Protein AF-0000000081792757 (afdb_homodimer)

Nearest PDB structures (foldseek):
  3bj7-assembly2_C  TM=8.842E-01  e=5.069E-20  Mus musculus
  2g3t-assembly1_A  TM=8.908E-01  e=7.407E-19  Homo sapiens
  2b3u-assembly1_B  TM=9.136E-01  e=2.009E-18  Homo sapiens
  2q4v-assembly1_A  TM=9.228E-01  e=8.976E-18  Homo sapiens
  2b3v-assembly1_A  TM=8.649E-01  e=2.276E-18  Homo sapiens

InterPro domains:
  IPR000182 GNAT domain [PF00583] (35-149)
  IPR000182 GNAT domain [PS51186] (20-180)
  IPR016181 Acyl-CoA N-acyltransferase [SSF55729] (5-160)
  IPR051016 Diverse Substrate Acetyltransferase [PTHR10545] (5-174)

Sequence (378 aa):
MGFRYVVRQSKPEDCGSILRLIKELAEFEGEDPDRAVQNTEEDLQDDCFGDHAYFRCLVTEAISDADHADKAERGTVVGYAMYFCAYSAWIGKLMYLEDLFVQPAHRGQGLGKALVCKVAQIGSEKGCKGMQWVVQDSNNSARQFYNRLDAVDMTATDGWRVMGLRGENFSHVANSLTNLETNNIQWLCMGFRYVVRQSKPEDCGSILRLIKELAEFEGEDPDRAVQNTEEDLQDDCFGDHAYFRCLVTEAISDADHADKAERGTVVGYAMYFCAYSAWIGKLMYLEDLFVQPAHRGQGLGKALVCKVAQIGSEKGCKGMQWVVQDSNNSARQFYNRLDAVDMTATDGWRVMGLRGENFSHVANSLTNLETNNIQWLC

Secondary structure (DSSP, 8-state):
-PEEEEEEE--GGGHHHHHHHHHHHHHHTT--HHHH----HHHHHHHHHSSS-S-EEEEEEEEEGGGGSSS---PEEEEEEEEEEEEETTTEEEEEEEEEEE-GGGTTSSHHHHHHHHHHHHHHHTT--EEEEEEETT-HHHHHHHHHTT-EEHHHHH-EEEEEEEHHHHHHHHT-GGG---TTEEEE-/-PEEEEEEE--GGGHHHHHHHHHHHHHHTT--HHHH----HHHHHHHHHSSS-S-EEEEEEEEEGGGGSSTT--PEEEEEEEEEEEEETTTEEEEEEEEEEE-GGGTTSSHHHHHHHHHHHHHHHTT--EEEEEEETT-HHHHHHHHHTT-EEHHHHH-EEEEEEEHHHHHHHHT-GGG---TTEEEE-

Solvent-accessible surface area (backbone atoms only — not comparable to full-atom values): 20052 Å² total; per-residue (Å²): 139,61,62,40,33,41,37,29,70,60,50,76,85,42,29,60,54,51,50,52,50,52,36,51,49,33,42,74,73,73,42,57,32,84,75,62,40,65,51,47,52,66,52,49,34,41,34,44,67,40,97,57,59,53,36,49,44,38,33,29,25,44,33,53,59,84,57,61,77,66,88,84,74,75,50,48,73,47,30,38,33,35,31,34,68,36,60,38,91,32,65,33,40,22,28,30,45,68,46,75,49,62,43,78,93,62,57,92,71,53,57,68,58,50,49,54,17,48,53,38,29,54,24,46,76,72,60,26,50,27,35,38,38,67,43,47,67,82,42,54,68,60,52,52,53,42,48,76,64,59,42,43,53,38,25,78,76,64,34,42,32,42,34,31,30,46,60,68,48,27,54,50,41,28,60,40,53,83,66,57,73,54,89,48,62,41,79,47,130,137,60,63,38,32,40,37,27,70,59,52,73,86,42,28,57,54,51,50,51,50,53,35,50,49,33,42,74,73,73,43,58,31,85,75,62,39,66,51,46,51,65,52,49,35,43,35,44,66,41,97,58,60,53,35,47,43,37,32,29,24,43,34,53,60,84,56,62,76,66,88,82,72,76,50,48,74,48,29,40,34,33,32,35,68,36,61,39,92,32,64,35,42,23,28,30,45,66,43,75,48,62,43,78,92,60,57,94,71,54,56,69,59,51,48,53,17,49,53,37,29,56,26,48,75,72,59,27,50,28,35,38,37,66,46,47,65,83,42,54,68,60,52,52,54,42,48,76,64,58,40,43,55,38,26,78,77,64,34,40,33,40,34,33,29,48,60,67,47,27,52,49,42,28,58,41,54,83,66,57,76,53,90,49,60,41,80,46,129

Organism: Acanthaster planci (NCBI:txid133434)

Structure (mmCIF, N/CA/C/O backbone):
data_AF-0000000081792757-model_v1
#
loop_
_entity.id
_entity.type
_entity.pdbx_description
1 polymer 'Diamine acetyltransferase 2-like isoform X3'
#
loop_
_atom_site.group_PDB
_atom_site.id
_atom_site.type_symbol
_atom_site.label_atom_id
_atom_site.label_alt_id
_atom_site.label_comp_id
_atom_site.label_asym_id
_atom_site.label_entity_id
_atom_site.label_seq_id
_atom_site.pdbx_PDB_ins_code
_atom_site.Cartn_x
_atom_site.Cartn_y
_atom_site.Cartn_z
_atom_site.occupancy
_atom_site.B_iso_or_equiv
_atom_site.auth_seq_id
_atom_site.auth_comp_id
_atom_site.auth_asym_id
_atom_site.auth_atom_id
_atom_site.pdbx_PDB_model_num
ATOM 1 N N . MET A 1 1 ? -0.154 -34.656 -20.766 1 57.69 1 MET A N 1
ATOM 2 C CA . MET A 1 1 ? -0.23 -35.094 -19.359 1 57.69 1 MET A CA 1
ATOM 3 C C . MET A 1 1 ? -0.693 -33.938 -18.469 1 57.69 1 MET A C 1
ATOM 5 O O . MET A 1 1 ? -0.241 -32.812 -18.625 1 57.69 1 MET A O 1
ATOM 9 N N . GLY A 1 2 ? -1.872 -33.938 -17.812 1 80.25 2 GLY A N 1
ATOM 10 C CA . GLY A 1 2 ? -2.652 -32.875 -17.219 1 80.25 2 GLY A CA 1
ATOM 11 C C . GLY A 1 2 ? -2.293 -32.594 -15.773 1 80.25 2 GLY A C 1
ATOM 12 O O . GLY A 1 2 ? -1.5 -33.312 -15.18 1 80.25 2 GLY A O 1
ATOM 13 N N . PHE A 1 3 ? -2.152 -31.469 -15.336 1 85.81 3 PHE A N 1
ATOM 14 C CA . PHE A 1 3 ? -1.915 -31.109 -13.945 1 85.81 3 PHE A CA 1
ATOM 15 C C . PHE A 1 3 ? -3.232 -30.891 -13.211 1 85.81 3 PHE A C 1
ATOM 17 O O . PHE A 1 3 ? -4.211 -30.438 -13.812 1 85.81 3 PHE A O 1
ATOM 24 N N . ARG A 1 4 ? -3.232 -31.422 -12.016 1 88.81 4 ARG A N 1
ATOM 25 C CA . ARG A 1 4 ? -4.18 -30.906 -11.031 1 88.81 4 ARG A CA 1
ATOM 26 C C . ARG A 1 4 ? -3.525 -29.844 -10.148 1 88.81 4 ARG A C 1
ATOM 28 O O . ARG A 1 4 ? -2.34 -29.953 -9.82 1 88.81 4 ARG A O 1
ATOM 35 N N . TYR A 1 5 ? -4.336 -28.844 -9.758 1 92.31 5 TYR A N 1
ATOM 36 C CA . TYR A 1 5 ? -3.742 -27.75 -9 1 92.31 5 TYR A CA 1
ATOM 37 C C . TYR A 1 5 ? -4.41 -27.609 -7.637 1 92.31 5 TYR A C 1
ATOM 39 O O . TYR A 1 5 ? -5.613 -27.844 -7.5 1 92.31 5 TYR A O 1
ATOM 47 N N . VAL A 1 6 ? -3.619 -27.281 -6.672 1 92.25 6 VAL A N 1
ATOM 48 C CA . VAL A 1 6 ? -4.102 -26.969 -5.332 1 92.25 6 VAL A CA 1
ATOM 49 C C . VAL A 1 6 ? -3.721 -25.531 -4.965 1 92.25 6 VAL A C 1
ATOM 51 O O . VAL A 1 6 ? -2.561 -25.141 -5.105 1 92.25 6 VAL A O 1
ATOM 54 N N . VAL A 1 7 ? -4.68 -24.734 -4.578 1 94.38 7 VAL A N 1
ATOM 55 C CA . VAL A 1 7 ? -4.445 -23.375 -4.074 1 94.38 7 VAL A CA 1
ATOM 56 C C . VAL A 1 7 ? -4.598 -23.359 -2.555 1 94.38 7 VAL A C 1
ATOM 58 O O . VAL A 1 7 ? -5.605 -23.828 -2.02 1 94.38 7 VAL A O 1
ATOM 61 N N . ARG A 1 8 ? -3.607 -22.828 -1.885 1 95.69 8 ARG A N 1
ATOM 62 C CA . ARG A 1 8 ? -3.623 -22.844 -0.425 1 95.69 8 ARG A CA 1
ATOM 63 C C . ARG A 1 8 ? -2.805 -21.688 0.144 1 95.69 8 ARG A C 1
ATOM 65 O O . ARG A 1 8 ? -2.014 -21.078 -0.571 1 95.69 8 ARG A O 1
ATOM 72 N N . GLN A 1 9 ? -3.061 -21.453 1.481 1 97.69 9 GLN A N 1
ATOM 73 C CA . GLN A 1 9 ? -2.154 -20.562 2.182 1 97.69 9 GLN A CA 1
ATOM 74 C C . GLN A 1 9 ? -0.736 -21.109 2.215 1 97.69 9 GLN A C 1
ATOM 76 O O . GLN A 1 9 ? -0.544 -22.328 2.32 1 97.69 9 GLN A O 1
ATOM 81 N N . SER A 1 10 ? 0.195 -20.25 2.125 1 98 10 SER A N 1
ATOM 82 C CA . SER A 1 10 ? 1.59 -20.672 2.18 1 98 10 SER A CA 1
ATOM 83 C C . SER A 1 10 ? 1.972 -21.141 3.582 1 98 10 SER A C 1
ATOM 85 O O . SER A 1 10 ? 1.286 -20.812 4.555 1 98 10 SER A O 1
ATOM 87 N N . LYS A 1 11 ? 3.002 -21.922 3.635 1 97.25 11 LYS A N 1
ATOM 88 C CA . LYS A 1 11 ? 3.668 -22.359 4.855 1 97.25 11 LYS A CA 1
ATOM 89 C C . LYS A 1 11 ? 5.145 -21.969 4.848 1 97.25 11 LYS A C 1
ATOM 91 O O . LYS A 1 11 ? 5.699 -21.641 3.799 1 97.25 11 LYS A O 1
ATOM 96 N N . PRO A 1 12 ? 5.738 -21.984 6.059 1 98 12 PRO A N 1
ATOM 97 C CA . PRO A 1 12 ? 7.145 -21.578 6.109 1 98 12 PRO A CA 1
ATOM 98 C C . PRO A 1 12 ? 8.016 -22.344 5.109 1 98 12 PRO A C 1
ATOM 100 O O . PRO A 1 12 ? 8.93 -21.766 4.52 1 98 12 PRO A O 1
ATOM 103 N N . GLU A 1 13 ? 7.699 -23.547 4.844 1 97.31 13 GLU A N 1
ATOM 104 C CA . GLU A 1 13 ? 8.508 -24.391 3.965 1 97.31 13 GLU A CA 1
ATOM 105 C C . GLU A 1 13 ? 8.367 -23.969 2.508 1 97.31 13 GLU A C 1
ATOM 107 O O . GLU A 1 13 ? 9.164 -24.375 1.656 1 97.31 13 GLU A O 1
ATOM 112 N N . ASP A 1 14 ? 7.391 -23.141 2.229 1 97.94 14 ASP A N 1
ATOM 113 C CA . ASP A 1 14 ? 7.156 -22.688 0.859 1 97.94 14 ASP A CA 1
ATOM 114 C C . ASP A 1 14 ? 8.039 -21.484 0.518 1 97.94 14 ASP A C 1
ATOM 116 O O . ASP A 1 14 ? 8.133 -21.094 -0.645 1 97.94 14 ASP A O 1
ATOM 120 N N . CYS A 1 15 ? 8.711 -20.922 1.513 1 98.62 15 CYS A N 1
ATOM 121 C CA . CYS A 1 15 ? 9.367 -19.625 1.324 1 98.62 15 CYS A CA 1
ATOM 122 C C . CYS A 1 15 ? 10.484 -19.734 0.292 1 98.62 15 CYS A C 1
ATOM 124 O O . CYS A 1 15 ? 10.742 -18.781 -0.452 1 98.62 15 CYS A O 1
ATOM 126 N N . GLY A 1 16 ? 11.18 -20.844 0.253 1 98.62 16 GLY A N 1
ATOM 127 C CA . GLY A 1 16 ? 12.156 -21.031 -0.801 1 98.62 16 GLY A CA 1
ATOM 128 C C . GLY A 1 16 ? 11.555 -21 -2.193 1 98.62 16 GLY A C 1
ATOM 129 O O . GLY A 1 16 ? 12.102 -20.359 -3.096 1 98.62 16 GLY A O 1
ATOM 130 N N . SER A 1 17 ? 10.461 -21.688 -2.393 1 98.5 17 SER A N 1
ATOM 131 C CA . SER A 1 17 ? 9.758 -21.719 -3.674 1 98.5 17 SER A CA 1
ATOM 132 C C . SER A 1 17 ? 9.203 -20.328 -4.023 1 98.5 17 SER A C 1
ATOM 134 O O . SER A 1 17 ? 9.242 -19.922 -5.184 1 98.5 17 SER A O 1
ATOM 136 N N . ILE A 1 18 ? 8.703 -19.641 -3.045 1 98.75 18 ILE A N 1
ATOM 137 C CA . ILE A 1 18 ? 8.164 -18.297 -3.264 1 98.75 18 ILE A CA 1
ATOM 138 C C . ILE A 1 18 ? 9.273 -17.359 -3.734 1 98.75 18 ILE A C 1
ATOM 140 O O . ILE A 1 18 ? 9.094 -16.609 -4.695 1 98.75 18 ILE A O 1
ATOM 144 N N . LEU A 1 19 ? 10.438 -17.453 -3.059 1 98.81 19 LEU A N 1
ATOM 145 C CA . LEU A 1 19 ? 11.57 -16.625 -3.467 1 98.81 19 LEU A CA 1
ATOM 146 C C . LEU A 1 19 ? 11.977 -16.938 -4.902 1 98.81 19 LEU A C 1
ATOM 148 O O . LEU A 1 19 ? 12.266 -16.031 -5.68 1 98.81 19 LEU A O 1
ATOM 152 N N . ARG A 1 20 ? 12.016 -18.219 -5.215 1 98.56 20 ARG A N 1
ATOM 153 C CA . ARG A 1 20 ? 12.328 -18.609 -6.582 1 98.56 20 ARG A CA 1
ATOM 154 C C . ARG A 1 20 ? 11.352 -17.984 -7.574 1 98.56 20 ARG A C 1
ATOM 156 O O . ARG A 1 20 ? 11.758 -17.469 -8.617 1 98.56 20 ARG A O 1
ATOM 163 N N . LEU A 1 21 ? 10.094 -18 -7.305 1 98.75 21 LEU A N 1
ATOM 164 C CA . LEU A 1 21 ? 9.07 -17.453 -8.188 1 98.75 21 LEU A CA 1
ATOM 165 C C . LEU A 1 21 ? 9.18 -15.93 -8.266 1 98.75 21 LEU A C 1
ATOM 167 O O . LEU A 1 21 ? 8.93 -15.336 -9.32 1 98.75 21 LEU A O 1
ATOM 171 N N . ILE A 1 22 ? 9.516 -15.281 -7.109 1 98.69 22 ILE A N 1
ATOM 172 C CA . ILE A 1 22 ? 9.75 -13.836 -7.113 1 98.69 22 ILE A CA 1
ATOM 173 C C . ILE A 1 22 ? 10.867 -13.5 -8.102 1 98.69 22 ILE A C 1
ATOM 175 O O . ILE A 1 22 ? 10.742 -12.555 -8.883 1 98.69 22 ILE A O 1
ATOM 179 N N . LYS A 1 23 ? 11.898 -14.281 -8.094 1 98.62 23 LYS A N 1
ATOM 180 C CA . LYS A 1 23 ? 13.031 -14.062 -8.992 1 98.62 23 LYS A CA 1
ATOM 181 C C . LYS A 1 23 ? 12.641 -14.336 -10.445 1 98.62 23 LYS A C 1
ATOM 183 O O . LYS A 1 23 ? 13.07 -13.625 -11.352 1 98.62 23 LYS A O 1
ATOM 188 N N . GLU A 1 24 ? 11.828 -15.352 -10.68 1 98 24 GLU A N 1
ATOM 189 C CA . GLU A 1 24 ? 11.336 -15.625 -12.023 1 98 24 GLU A CA 1
ATOM 190 C C . GLU A 1 24 ? 10.492 -14.469 -12.547 1 98 24 GLU A C 1
ATOM 192 O O . GLU A 1 24 ? 10.57 -14.117 -13.727 1 98 24 GLU A O 1
ATOM 197 N N . LEU A 1 25 ? 9.68 -13.914 -11.68 1 97 25 LEU A N 1
ATOM 198 C CA . LEU A 1 25 ? 8.883 -12.758 -12.062 1 97 25 LEU A CA 1
ATOM 199 C C . LEU A 1 25 ? 9.773 -11.578 -12.438 1 97 25 LEU A C 1
AT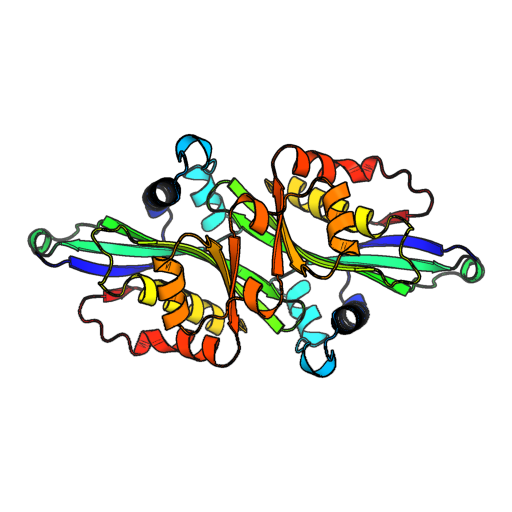OM 201 O O . LEU A 1 25 ? 9.523 -10.898 -13.43 1 97 25 LEU A O 1
ATOM 205 N N . ALA A 1 26 ? 10.773 -11.305 -11.602 1 96.38 26 ALA A N 1
ATOM 206 C CA . ALA A 1 26 ? 11.727 -10.234 -11.906 1 96.38 26 ALA A CA 1
ATOM 207 C C . ALA A 1 26 ? 12.336 -10.43 -13.297 1 96.38 26 ALA A C 1
ATOM 209 O O . ALA A 1 26 ? 12.438 -9.477 -14.07 1 96.38 26 ALA A O 1
ATOM 210 N N . GLU A 1 27 ? 12.703 -11.656 -13.617 1 95.75 27 GLU A N 1
ATOM 211 C CA . GLU A 1 27 ? 13.266 -11.969 -14.93 1 95.75 27 GLU A CA 1
ATOM 212 C C . GLU A 1 27 ? 12.25 -11.711 -16.031 1 95.75 27 GLU A C 1
ATOM 214 O O . GLU A 1 27 ? 12.586 -11.148 -17.078 1 95.75 27 GLU A O 1
ATOM 219 N N . PHE A 1 28 ? 11.086 -12.148 -15.773 1 92.12 28 PHE A N 1
ATOM 220 C CA . PHE A 1 28 ? 10.008 -11.93 -16.734 1 92.12 28 PHE A CA 1
ATOM 221 C C . PHE A 1 28 ? 9.828 -10.445 -17.016 1 92.12 28 PHE A C 1
ATOM 223 O O . PHE A 1 28 ? 9.516 -10.07 -18.156 1 92.12 28 PHE A O 1
ATOM 230 N N . GLU A 1 29 ? 10.047 -9.609 -16.016 1 90.5 29 GLU A N 1
ATOM 231 C CA . GLU A 1 29 ? 9.867 -8.164 -16.141 1 90.5 29 GLU A CA 1
ATOM 232 C C . GLU A 1 29 ? 11.125 -7.504 -16.703 1 90.5 29 GLU A C 1
ATOM 234 O O . GLU A 1 29 ? 11.219 -6.277 -16.75 1 90.5 29 GLU A O 1
ATOM 239 N N . GLY A 1 30 ? 12.117 -8.25 -17.016 1 91 30 GLY A N 1
ATOM 240 C CA . GLY A 1 30 ? 13.305 -7.738 -17.688 1 91 30 GLY A CA 1
ATOM 241 C C . GLY A 1 30 ? 14.383 -7.273 -16.719 1 91 30 GLY A C 1
ATOM 242 O O . GLY A 1 30 ? 15.266 -6.504 -17.109 1 91 30 GLY A O 1
ATOM 243 N N . GLU A 1 31 ? 14.258 -7.711 -15.461 1 94 31 GLU A N 1
ATOM 244 C CA . GLU A 1 31 ? 15.234 -7.324 -14.461 1 94 31 GLU A CA 1
ATOM 245 C C . GLU A 1 31 ? 16.219 -8.453 -14.18 1 94 31 GLU A C 1
ATOM 247 O O . GLU A 1 31 ? 15.945 -9.617 -14.492 1 94 31 GLU A O 1
ATOM 252 N N . ASP A 1 32 ? 17.359 -8.055 -13.688 1 96.81 32 ASP A N 1
ATOM 253 C CA . ASP A 1 32 ? 18.297 -9.031 -13.117 1 96.81 32 ASP A CA 1
ATOM 254 C C . ASP A 1 32 ? 17.875 -9.438 -11.711 1 96.81 32 ASP A C 1
ATOM 256 O O . ASP A 1 32 ? 18.016 -8.656 -10.766 1 96.81 32 ASP A O 1
ATOM 260 N N . PRO A 1 33 ? 17.391 -10.633 -11.555 1 97.25 33 PRO A N 1
ATOM 261 C CA . PRO A 1 33 ? 16.828 -11.016 -10.258 1 97.25 33 PRO A CA 1
ATOM 262 C C . PRO A 1 33 ? 17.844 -10.945 -9.125 1 97.25 33 PRO A C 1
ATOM 264 O O . PRO A 1 33 ? 17.484 -10.617 -7.988 1 97.25 33 PRO A O 1
ATOM 267 N N . ASP A 1 34 ? 19.094 -11.234 -9.359 1 96 34 ASP A N 1
ATOM 268 C CA . ASP A 1 34 ? 20.109 -11.242 -8.312 1 96 34 ASP A CA 1
ATOM 269 C C . ASP A 1 34 ? 20.422 -9.828 -7.84 1 96 34 ASP A C 1
ATOM 271 O O . ASP A 1 34 ? 20.875 -9.625 -6.707 1 96 34 ASP A O 1
ATOM 275 N N . ARG A 1 35 ? 20.203 -8.883 -8.648 1 95.44 35 ARG A N 1
ATOM 276 C CA . ARG A 1 35 ? 20.422 -7.488 -8.297 1 95.44 35 ARG A CA 1
ATOM 277 C C . ARG A 1 35 ? 19.156 -6.852 -7.738 1 95.44 35 ARG A C 1
ATOM 279 O O . ARG A 1 35 ? 19.203 -6.125 -6.742 1 95.44 35 ARG A O 1
ATOM 286 N N . ALA A 1 36 ? 18.062 -7.18 -8.336 1 95.62 36 ALA A N 1
ATOM 287 C CA . ALA A 1 36 ? 16.797 -6.504 -8.031 1 95.62 36 ALA A CA 1
ATOM 288 C C . ALA A 1 36 ? 16.188 -7.047 -6.738 1 95.62 36 ALA A C 1
ATOM 290 O O . ALA A 1 36 ? 15.641 -6.285 -5.938 1 95.62 36 ALA A O 1
ATOM 291 N N . VAL A 1 37 ? 16.281 -8.359 -6.559 1 98.31 37 VAL A N 1
ATOM 292 C CA . VAL A 1 37 ? 15.656 -9 -5.41 1 98.31 37 VAL A CA 1
ATOM 293 C C . VAL A 1 37 ? 16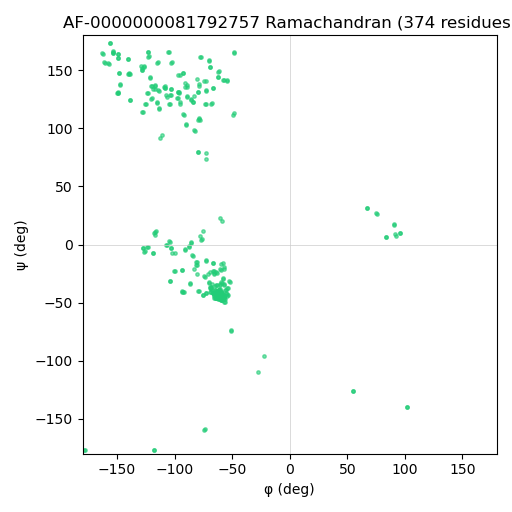.641 -9.094 -4.254 1 98.31 37 VAL A C 1
ATOM 295 O O . VAL A 1 37 ? 17.594 -9.875 -4.301 1 98.31 37 VAL A O 1
ATOM 298 N N . GLN A 1 38 ? 16.375 -8.352 -3.244 1 97.81 38 GLN A N 1
ATOM 299 C CA . GLN A 1 38 ? 17.25 -8.281 -2.086 1 97.81 38 GLN A CA 1
ATOM 300 C C . GLN A 1 38 ? 16.734 -9.156 -0.948 1 97.81 38 GLN A C 1
ATOM 302 O O . GLN A 1 38 ? 17.516 -9.586 -0.087 1 97.81 38 GLN A O 1
ATOM 307 N N . ASN A 1 39 ? 15.469 -9.445 -0.944 1 98.12 39 ASN A N 1
ATOM 308 C CA . ASN A 1 39 ? 14.891 -10.328 0.061 1 98.12 39 ASN A CA 1
ATOM 309 C C . ASN A 1 39 ? 15.555 -11.703 0.053 1 98.12 39 ASN A C 1
ATOM 311 O O . ASN A 1 39 ? 15.859 -12.242 -1.012 1 98.12 39 ASN A O 1
ATOM 315 N N . THR A 1 40 ? 15.742 -12.242 1.243 1 98.25 40 THR A N 1
ATOM 316 C CA . THR A 1 40 ? 16.203 -13.625 1.402 1 98.25 40 THR A CA 1
ATOM 317 C C . THR A 1 40 ? 15.047 -14.531 1.833 1 98.25 40 THR A C 1
ATOM 319 O O . THR A 1 40 ? 13.969 -14.047 2.176 1 98.25 40 THR A O 1
ATOM 322 N N . GLU A 1 41 ? 15.312 -15.82 1.707 1 98.5 41 GLU A N 1
ATOM 323 C CA . GLU A 1 41 ? 14.336 -16.781 2.211 1 98.5 41 GLU A CA 1
ATOM 324 C C . GLU A 1 41 ? 14.023 -16.531 3.686 1 98.5 41 GLU A C 1
ATOM 326 O O . GLU A 1 41 ? 12.867 -16.625 4.109 1 98.5 41 GLU A O 1
ATOM 331 N N . GLU A 1 42 ? 15.047 -16.188 4.461 1 98.31 42 GLU A N 1
ATOM 332 C CA . GLU A 1 42 ? 14.883 -15.898 5.883 1 98.31 42 GLU A CA 1
ATOM 333 C C . GLU A 1 42 ? 14.008 -14.664 6.098 1 98.31 42 GLU A C 1
ATOM 335 O O . GLU A 1 42 ? 13.172 -14.641 7.004 1 98.31 42 GLU A O 1
ATOM 340 N N . ASP A 1 43 ? 14.219 -13.641 5.305 1 98.19 43 ASP A N 1
ATOM 341 C CA . ASP A 1 43 ? 13.375 -12.453 5.383 1 98.19 43 ASP A CA 1
ATOM 342 C C . ASP A 1 43 ? 11.906 -12.812 5.176 1 98.19 43 ASP A C 1
ATOM 344 O O . ASP A 1 43 ? 11.039 -12.367 5.93 1 98.19 43 ASP A O 1
ATOM 348 N N . LEU A 1 44 ? 11.656 -13.625 4.129 1 98.69 44 LEU A N 1
ATOM 349 C CA . LEU A 1 44 ? 10.281 -14.023 3.826 1 98.69 44 LEU A CA 1
ATOM 350 C C . LEU A 1 44 ? 9.68 -14.812 4.98 1 98.69 44 LEU A C 1
ATOM 352 O O . LEU A 1 44 ? 8.516 -14.602 5.34 1 98.69 44 LEU A O 1
ATOM 356 N N . GLN A 1 45 ? 10.43 -15.703 5.523 1 98.56 45 GLN A N 1
ATOM 357 C CA . GLN A 1 45 ? 9.945 -16.5 6.652 1 98.56 45 GLN A CA 1
ATOM 358 C C . GLN A 1 45 ? 9.578 -15.609 7.836 1 98.56 45 GLN A C 1
ATOM 360 O O . GLN A 1 45 ? 8.508 -15.758 8.43 1 98.56 45 GLN A O 1
ATOM 365 N N . ASP A 1 46 ? 10.469 -14.703 8.164 1 98.12 46 ASP A N 1
ATOM 366 C CA . ASP A 1 46 ? 10.242 -13.828 9.312 1 98.12 46 ASP A CA 1
ATOM 367 C C . ASP A 1 46 ? 9.062 -12.891 9.062 1 98.12 46 ASP A C 1
ATOM 369 O O . ASP A 1 46 ? 8.227 -12.695 9.945 1 98.12 46 ASP A O 1
ATOM 373 N N . ASP A 1 47 ? 8.977 -12.352 7.875 1 98.38 47 ASP A N 1
ATOM 374 C CA . ASP A 1 47 ? 8.023 -11.289 7.574 1 98.38 47 ASP A CA 1
ATOM 375 C C . ASP A 1 47 ? 6.633 -11.859 7.305 1 98.38 47 ASP A C 1
ATOM 377 O O . ASP A 1 47 ? 5.641 -11.133 7.332 1 98.38 47 ASP A O 1
ATOM 381 N N . CYS A 1 48 ? 6.57 -13.117 7.027 1 98.38 48 CYS A N 1
ATOM 382 C CA . CYS A 1 48 ? 5.273 -13.727 6.77 1 98.38 48 CYS A CA 1
ATOM 383 C C . CYS A 1 48 ? 4.809 -14.555 7.965 1 98.38 48 CYS A C 1
ATOM 385 O O . CYS A 1 48 ? 3.611 -14.633 8.242 1 98.38 48 CYS A O 1
ATOM 387 N N . PHE A 1 49 ? 5.758 -15.141 8.711 1 97.94 49 PHE A N 1
ATOM 388 C CA . PHE A 1 49 ? 5.359 -16.156 9.672 1 97.94 49 PHE A CA 1
ATOM 389 C C . PHE A 1 49 ? 5.918 -15.836 11.055 1 97.94 49 PHE A C 1
ATOM 391 O O . PHE A 1 49 ? 5.656 -16.562 12.023 1 97.94 49 PHE A O 1
ATOM 398 N N . GLY A 1 50 ? 6.684 -14.82 11.219 1 95.75 50 GLY A N 1
ATOM 399 C CA . GLY A 1 50 ? 7.227 -14.422 12.508 1 95.75 50 GLY A CA 1
ATOM 400 C C . GLY A 1 50 ? 6.195 -13.789 13.414 1 95.75 50 GLY A C 1
ATOM 401 O O . GLY A 1 50 ? 4.992 -14.016 13.258 1 95.75 50 GLY A O 1
ATOM 402 N N . ASP A 1 51 ? 6.59 -13.016 14.406 1 92.75 51 ASP A N 1
ATOM 403 C CA . ASP A 1 51 ? 5.734 -12.422 15.43 1 92.75 51 ASP A CA 1
ATOM 404 C C . ASP A 1 51 ? 4.715 -11.477 14.812 1 92.75 51 ASP A C 1
ATOM 406 O O . ASP A 1 51 ? 3.578 -11.383 15.289 1 92.75 51 ASP A O 1
ATOM 410 N N . HIS A 1 52 ? 5.172 -10.797 13.859 1 92.56 52 HIS A N 1
ATOM 411 C CA . HIS A 1 52 ? 4.312 -9.891 13.117 1 92.56 52 HIS A CA 1
ATOM 412 C C . HIS A 1 52 ? 4.363 -10.188 11.617 1 92.56 52 HIS A C 1
ATOM 414 O O . HIS A 1 52 ? 5.441 -10.172 11.016 1 92.56 52 HIS A O 1
ATOM 420 N N . ALA A 1 53 ? 3.246 -10.484 11.094 1 95.81 53 ALA A N 1
ATOM 421 C CA . ALA A 1 53 ? 3.191 -10.727 9.656 1 95.81 53 ALA A CA 1
ATOM 422 C C . ALA A 1 53 ? 3.057 -9.422 8.875 1 95.81 53 ALA A C 1
ATOM 424 O O . ALA A 1 53 ? 2.084 -8.688 9.047 1 95.81 53 ALA A O 1
ATOM 425 N N . TYR A 1 54 ? 3.975 -9.203 8.016 1 97.88 54 TYR A N 1
ATOM 426 C CA . TYR A 1 54 ? 3.941 -8 7.184 1 97.88 54 TYR A CA 1
ATOM 427 C C . TYR A 1 54 ? 3.25 -8.281 5.855 1 97.88 54 TYR A C 1
ATOM 429 O O . TYR A 1 54 ? 2.834 -7.348 5.16 1 97.88 54 TYR A O 1
ATOM 437 N N . PHE A 1 55 ? 3.225 -9.508 5.52 1 98.56 55 PHE A N 1
ATOM 438 C CA . PHE A 1 55 ? 2.473 -9.969 4.359 1 98.56 55 PHE A CA 1
ATOM 439 C C . PHE A 1 55 ? 1.973 -11.398 4.57 1 98.56 55 PHE A C 1
ATOM 441 O O . PHE A 1 55 ? 2.369 -12.062 5.527 1 98.56 55 PHE A O 1
ATOM 448 N N . ARG A 1 56 ? 1.021 -11.758 3.732 1 98.5 56 ARG A N 1
ATOM 449 C CA . ARG A 1 56 ? 0.586 -13.141 3.566 1 98.5 56 ARG A CA 1
ATOM 450 C C . ARG A 1 56 ? 0.713 -13.586 2.113 1 98.5 56 ARG A C 1
ATOM 452 O O . ARG A 1 56 ? 0.955 -12.766 1.228 1 98.5 56 ARG A O 1
ATOM 459 N N . CYS A 1 57 ? 0.624 -14.891 1.947 1 98.69 57 CYS A N 1
ATOM 460 C CA . CYS A 1 57 ? 0.854 -15.398 0.599 1 98.69 57 CYS A CA 1
ATOM 461 C C . CYS A 1 57 ? 0.035 -16.656 0.344 1 98.69 57 CYS A C 1
ATOM 463 O O . CYS A 1 57 ? -0.046 -17.531 1.205 1 98.69 57 CYS A O 1
ATOM 465 N N . LEU A 1 58 ? -0.651 -16.672 -0.757 1 98.31 58 LEU A N 1
ATOM 466 C CA . LEU A 1 58 ? -1.218 -17.906 -1.304 1 98.31 58 LEU A CA 1
ATOM 467 C C . LEU A 1 58 ? -0.26 -18.547 -2.299 1 98.31 58 LEU A C 1
ATOM 469 O O . LEU A 1 58 ? 0.447 -17.844 -3.029 1 98.31 58 LEU A O 1
ATOM 473 N N . VAL A 1 59 ? -0.284 -19.859 -2.35 1 98.06 59 VAL A N 1
ATOM 474 C CA . VAL A 1 59 ? 0.492 -20.562 -3.359 1 98.06 59 VAL A CA 1
ATOM 475 C C . VAL A 1 59 ? -0.406 -21.562 -4.098 1 98.06 59 VAL A C 1
ATOM 477 O O . VAL A 1 59 ? -1.451 -21.953 -3.584 1 98.06 59 VAL A O 1
ATOM 480 N N . THR A 1 60 ? -0.02 -21.828 -5.309 1 96.5 60 THR A N 1
ATOM 481 C CA . THR A 1 60 ? -0.64 -22.906 -6.074 1 96.5 60 THR A CA 1
ATOM 482 C C . THR A 1 60 ? 0.386 -23.969 -6.43 1 96.5 60 THR A C 1
ATOM 484 O O . THR A 1 60 ? 1.471 -23.656 -6.926 1 96.5 60 THR A O 1
ATOM 487 N N . GLU A 1 61 ? -0.01 -25.172 -6.215 1 95.31 61 GLU A N 1
ATOM 488 C CA . GLU A 1 61 ? 0.82 -26.344 -6.492 1 95.31 61 GLU A CA 1
ATOM 489 C C . GLU A 1 61 ? 0.295 -27.125 -7.695 1 95.31 61 GLU A C 1
ATOM 491 O O . GLU A 1 61 ? -0.916 -27.297 -7.855 1 95.31 61 GLU A O 1
ATOM 496 N N . ALA A 1 62 ? 1.211 -27.5 -8.523 1 94.38 62 ALA A N 1
ATOM 497 C CA . ALA A 1 62 ? 0.881 -28.391 -9.625 1 94.38 62 ALA A CA 1
ATOM 498 C C . ALA A 1 62 ? 1.208 -29.844 -9.273 1 94.38 62 ALA A C 1
ATOM 500 O O . ALA A 1 62 ? 2.326 -30.141 -8.852 1 94.38 62 ALA A O 1
ATOM 501 N N . ILE A 1 63 ? 0.242 -30.672 -9.406 1 90 63 ILE A N 1
ATOM 502 C CA . ILE A 1 63 ? 0.399 -32.094 -9.18 1 90 63 ILE A CA 1
ATOM 503 C C . ILE A 1 63 ? 0.218 -32.844 -10.5 1 90 63 ILE A C 1
ATOM 505 O O . ILE A 1 63 ? -0.855 -32.812 -11.109 1 90 63 ILE A O 1
ATOM 509 N N . SER A 1 64 ? 1.281 -33.5 -10.922 1 85.06 64 SER A N 1
ATOM 510 C CA . SER A 1 64 ? 1.216 -34.25 -12.18 1 85.06 64 SER A CA 1
ATOM 511 C C . SER A 1 64 ? 0.381 -35.5 -12.039 1 85.06 64 SER A C 1
ATOM 513 O O . SER A 1 64 ? 0.432 -36.188 -11.008 1 85.06 64 SER A O 1
ATOM 515 N N . ASP A 1 65 ? -0.439 -35.844 -13.07 1 74.5 65 ASP A N 1
ATOM 516 C CA . ASP A 1 65 ? -1.207 -37.062 -13.094 1 74.5 65 ASP A CA 1
ATOM 517 C C . ASP A 1 65 ? -0.287 -38.281 -13.016 1 74.5 65 ASP A C 1
ATOM 519 O O . ASP A 1 65 ? -0.69 -39.344 -12.531 1 74.5 65 ASP A O 1
ATOM 523 N N . ALA A 1 66 ? 0.825 -38.25 -13.727 1 68.31 66 ALA A N 1
ATOM 524 C CA . ALA A 1 66 ? 1.771 -39.375 -13.711 1 68.31 66 ALA A CA 1
ATOM 525 C C . ALA A 1 66 ? 2.246 -39.656 -12.289 1 68.31 66 ALA A C 1
ATOM 527 O O . ALA A 1 66 ? 2.635 -40.812 -11.977 1 68.31 66 ALA A O 1
ATOM 528 N N . ASP A 1 67 ? 2.26 -38.688 -11.531 1 57.91 67 ASP A N 1
ATOM 529 C CA . ASP A 1 67 ? 2.742 -38.812 -10.164 1 57.91 67 ASP A CA 1
ATOM 530 C C . ASP A 1 67 ? 1.704 -39.5 -9.273 1 57.91 67 ASP A C 1
ATOM 532 O O . ASP A 1 67 ? 1.924 -39.688 -8.078 1 57.91 67 ASP A O 1
ATOM 536 N N . HIS A 1 68 ? 0.564 -39.969 -9.883 1 53.09 68 HIS A N 1
ATOM 537 C CA . HIS A 1 68 ? -0.45 -40.562 -9.039 1 53.09 68 HIS A CA 1
ATOM 538 C C . HIS A 1 68 ? 0.056 -41.875 -8.43 1 53.09 68 HIS A C 1
ATOM 540 O O . HIS A 1 68 ? -0.653 -42.531 -7.652 1 53.09 68 HIS A O 1
ATOM 546 N N . ALA A 1 69 ? 0.867 -42.625 -9.141 1 46.12 69 ALA A N 1
ATOM 547 C CA . ALA A 1 69 ? 1.055 -43.938 -8.531 1 46.12 69 ALA A CA 1
ATOM 548 C C . ALA A 1 69 ? 1.443 -43.812 -7.062 1 46.12 69 ALA A C 1
ATOM 550 O O . ALA A 1 69 ? 1.004 -44.594 -6.227 1 46.12 69 ALA A O 1
ATOM 551 N N . ASP A 1 70 ? 2.727 -43.406 -6.648 1 47.72 70 ASP A N 1
ATOM 552 C CA . ASP A 1 70 ? 3.17 -43.5 -5.262 1 47.72 70 ASP A CA 1
ATOM 553 C C . ASP A 1 70 ? 2.639 -42.312 -4.445 1 47.72 70 ASP A C 1
ATOM 555 O O . ASP A 1 70 ? 2.525 -4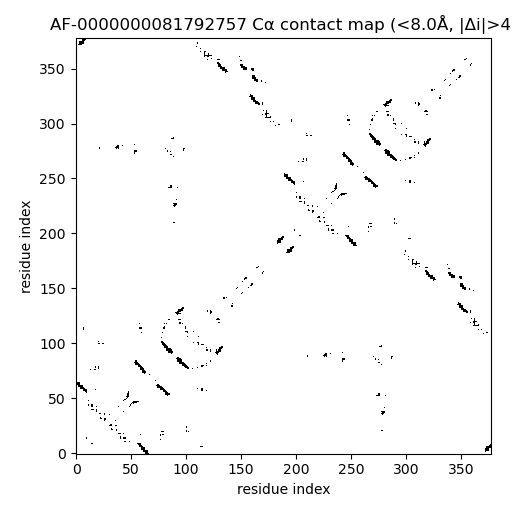1.188 -4.957 1 47.72 70 ASP A O 1
ATOM 559 N N . LYS A 1 71 ? 2.217 -42.5 -3.115 1 48.19 71 LYS A N 1
ATOM 560 C CA . LYS A 1 71 ? 1.536 -41.781 -2.031 1 48.19 71 LYS A CA 1
ATOM 561 C C . LYS A 1 71 ? 1.74 -40.281 -2.135 1 48.19 71 LYS A C 1
ATOM 563 O O . LYS A 1 71 ? 0.777 -39.531 -2.291 1 48.19 71 LYS A O 1
ATOM 568 N N . ALA A 1 72 ? 2.543 -39.656 -1.185 1 48.19 72 ALA A N 1
ATOM 569 C CA . ALA A 1 72 ? 2.742 -38.438 -0.374 1 48.19 72 ALA A CA 1
ATOM 570 C C . ALA A 1 72 ? 3.285 -37.312 -1.218 1 48.19 72 ALA A C 1
ATOM 572 O O . ALA A 1 72 ? 3.955 -36.406 -0.7 1 48.19 72 ALA A O 1
ATOM 573 N N . GLU A 1 73 ? 3.352 -37.312 -2.564 1 54.03 73 GLU A N 1
ATOM 574 C CA . GLU A 1 73 ? 4.289 -36.406 -3.232 1 54.03 73 GLU A CA 1
ATOM 575 C C . GLU A 1 73 ? 3.75 -34.969 -3.275 1 54.03 73 GLU A C 1
ATOM 577 O O . GLU A 1 73 ? 2.592 -34.75 -3.631 1 54.03 73 GLU A O 1
ATOM 582 N N . ARG A 1 74 ? 4.289 -34.062 -2.484 1 65.88 74 ARG A N 1
ATOM 583 C CA . ARG A 1 74 ? 4.078 -32.625 -2.465 1 65.88 74 ARG A CA 1
ATOM 584 C C . ARG A 1 74 ? 4.211 -32.031 -3.865 1 65.88 74 ARG A C 1
ATOM 586 O O . ARG A 1 74 ? 5.137 -32.375 -4.605 1 65.88 74 ARG A O 1
ATOM 593 N N . GLY A 1 75 ? 3.131 -31.547 -4.453 1 86.56 75 GLY A N 1
ATOM 594 C CA . GLY A 1 75 ? 3.191 -30.844 -5.719 1 86.56 75 GLY A CA 1
ATOM 595 C C . GLY A 1 75 ? 4.254 -29.766 -5.746 1 86.56 75 GLY A C 1
ATOM 596 O O . GLY A 1 75 ? 5.016 -29.609 -4.789 1 86.56 75 GLY A O 1
ATOM 597 N N . THR A 1 76 ? 4.57 -29.297 -6.922 1 93.56 76 THR A N 1
ATOM 598 C CA . THR A 1 76 ? 5.512 -28.203 -7.129 1 93.56 76 THR A CA 1
ATOM 599 C C . THR A 1 76 ? 4.789 -26.859 -7.105 1 93.56 76 THR A C 1
ATOM 601 O O . THR A 1 76 ? 3.768 -26.688 -7.773 1 93.56 76 THR A O 1
ATOM 604 N N . VAL A 1 77 ? 5.285 -25.953 -6.262 1 97.56 77 VAL A N 1
ATOM 605 C CA . VAL A 1 77 ? 4.707 -24.609 -6.23 1 97.56 77 VAL A CA 1
ATOM 606 C C . VAL A 1 77 ? 5.016 -23.891 -7.539 1 97.56 77 VAL A C 1
ATOM 608 O O . VAL A 1 77 ? 6.184 -23.703 -7.895 1 97.56 77 VAL A O 1
ATOM 611 N N . VAL A 1 78 ? 3.955 -23.453 -8.258 1 98 78 VAL A N 1
ATOM 612 C CA . VAL A 1 78 ? 4.156 -22.938 -9.609 1 98 78 VAL A CA 1
ATOM 613 C C . VAL A 1 78 ? 3.588 -21.516 -9.703 1 98 78 VAL A C 1
ATOM 615 O O . VAL A 1 78 ? 3.67 -20.875 -10.75 1 98 78 VAL A O 1
ATOM 618 N N . GLY A 1 79 ? 2.996 -20.984 -8.641 1 98.5 79 GLY A N 1
ATOM 619 C CA . GLY A 1 79 ? 2.443 -19.641 -8.602 1 98.5 79 GLY A CA 1
ATOM 620 C C . GLY A 1 79 ? 2.203 -19.141 -7.191 1 98.5 79 GLY A C 1
ATOM 621 O O . GLY A 1 79 ? 2.234 -19.922 -6.234 1 98.5 79 GLY A O 1
ATOM 622 N N . TYR A 1 80 ? 2.02 -17.875 -7.105 1 98.75 80 TYR A N 1
ATOM 623 C CA . TYR A 1 80 ? 1.771 -17.281 -5.797 1 98.75 80 TYR A CA 1
ATOM 624 C C . TYR A 1 80 ? 1.05 -15.938 -5.93 1 98.75 80 TYR A C 1
ATOM 626 O O . TYR A 1 80 ? 1.049 -15.336 -7.004 1 98.75 80 TYR A O 1
ATOM 634 N N . ALA A 1 81 ? 0.377 -15.555 -4.934 1 98.75 81 ALA A N 1
ATOM 635 C CA . ALA A 1 81 ? -0.177 -14.219 -4.703 1 98.75 81 ALA A CA 1
ATOM 636 C C . ALA A 1 81 ? 0.225 -13.688 -3.332 1 98.75 81 ALA A C 1
ATOM 638 O O . ALA A 1 81 ? -0.123 -14.273 -2.305 1 98.75 81 ALA A O 1
ATOM 639 N N . MET A 1 82 ? 1.008 -12.656 -3.322 1 98.88 82 MET A N 1
ATOM 640 C CA . MET A 1 82 ? 1.439 -11.992 -2.096 1 98.88 82 MET A CA 1
ATOM 641 C C . MET A 1 82 ? 0.57 -10.773 -1.797 1 98.88 82 MET A C 1
ATOM 643 O O . MET A 1 82 ? 0.33 -9.945 -2.678 1 98.88 82 MET A O 1
ATOM 647 N N . TYR A 1 83 ? 0.085 -10.672 -0.524 1 98.81 83 TYR A N 1
ATOM 648 C CA . TYR A 1 83 ? -0.865 -9.609 -0.211 1 98.81 83 TYR A CA 1
ATOM 649 C C . TYR A 1 83 ? -0.722 -9.164 1.238 1 98.81 83 TYR A C 1
ATOM 651 O O . TYR A 1 83 ? -0.134 -9.867 2.061 1 98.81 83 TYR A O 1
ATOM 659 N N . PHE A 1 84 ? -1.191 -8.023 1.57 1 98.75 84 PHE A N 1
ATOM 660 C CA . PHE A 1 84 ? -1.253 -7.48 2.922 1 98.75 84 PHE A CA 1
ATOM 661 C C . PHE A 1 84 ? -2.387 -6.469 3.049 1 98.75 84 PHE A C 1
ATOM 663 O O . PHE A 1 84 ? -2.959 -6.043 2.045 1 98.75 84 PHE A O 1
ATOM 670 N N . CYS A 1 85 ? -2.727 -6.121 4.238 1 97.88 85 CYS A N 1
ATOM 671 C CA . CYS A 1 85 ? -3.783 -5.141 4.469 1 97.88 85 CYS A CA 1
ATOM 672 C C . CYS A 1 85 ? -3.262 -3.721 4.273 1 97.88 85 CYS A C 1
ATOM 674 O O . CYS A 1 85 ? -2.178 -3.383 4.754 1 97.88 85 CYS A O 1
ATOM 676 N N . ALA A 1 86 ? -3.977 -2.992 3.549 1 98.5 86 ALA A N 1
ATOM 677 C CA . ALA A 1 86 ? -3.746 -1.567 3.324 1 98.5 86 ALA A CA 1
ATOM 678 C C . ALA A 1 86 ? -4.922 -0.735 3.826 1 98.5 86 ALA A C 1
ATOM 680 O O . ALA A 1 86 ? -5.797 -1.246 4.531 1 98.5 86 ALA A O 1
ATOM 681 N N . TYR A 1 87 ? -4.832 0.554 3.613 1 98.75 87 TYR A N 1
ATOM 682 C CA . TYR A 1 87 ? -5.883 1.417 4.145 1 98.75 87 TYR A CA 1
ATOM 683 C C . TYR A 1 87 ? -6.117 2.615 3.232 1 98.75 87 TYR A C 1
ATOM 685 O O . TYR A 1 87 ? -5.164 3.191 2.697 1 98.75 87 TYR A O 1
ATOM 693 N N . SER A 1 88 ? -7.309 2.945 3.012 1 98.31 88 SER A N 1
ATOM 694 C CA . SER A 1 88 ? -7.746 4.16 2.334 1 98.31 88 SER A CA 1
ATOM 695 C C . SER A 1 88 ? -8.344 5.16 3.32 1 98.31 88 SER A C 1
ATOM 697 O O . SER A 1 88 ? -9.25 4.824 4.086 1 98.31 88 SER A O 1
ATOM 699 N N . ALA A 1 89 ? -7.832 6.344 3.264 1 98.12 89 ALA A N 1
ATOM 700 C CA . ALA A 1 89 ? -8.383 7.402 4.109 1 98.12 89 ALA A CA 1
ATOM 701 C C . ALA A 1 89 ? -9.859 7.641 3.795 1 98.12 89 ALA A C 1
ATOM 703 O O . ALA A 1 89 ? -10.594 8.18 4.625 1 98.12 89 ALA A O 1
ATOM 704 N N . TRP A 1 90 ? -10.328 7.25 2.59 1 97.69 90 TRP A N 1
ATOM 705 C CA . TRP A 1 90 ? -11.688 7.543 2.137 1 97.69 90 TRP A CA 1
ATOM 706 C C . TRP A 1 90 ? -12.633 6.395 2.473 1 97.69 90 TRP A C 1
ATOM 708 O O . TRP A 1 90 ? -13.719 6.617 3.01 1 97.69 90 TRP A O 1
ATOM 718 N N . ILE A 1 91 ? -12.172 5.094 2.285 1 97.44 91 ILE A N 1
ATOM 719 C CA . ILE A 1 91 ? -13.188 4.047 2.33 1 97.44 91 ILE A CA 1
ATOM 720 C C . ILE A 1 91 ? -12.789 2.986 3.354 1 97.44 91 ILE A C 1
ATOM 722 O O . ILE A 1 91 ? -13.547 2.049 3.611 1 97.44 91 ILE A O 1
ATOM 726 N N . GLY A 1 92 ? -11.555 3.121 3.926 1 98.12 92 GLY A N 1
ATOM 727 C CA . GLY A 1 92 ? -11.18 2.217 5 1 98.12 92 GLY A CA 1
ATOM 728 C C . GLY A 1 92 ? -10.25 1.107 4.547 1 98.12 92 GLY A C 1
ATOM 729 O O . GLY A 1 92 ? -9.344 1.34 3.744 1 98.12 92 GLY A O 1
ATOM 730 N N . LYS A 1 93 ? -10.508 -0.077 5.082 1 98.25 93 LYS A N 1
ATOM 731 C CA . LYS A 1 93 ? -9.609 -1.211 4.879 1 98.25 93 LYS A CA 1
ATOM 732 C C . LYS A 1 93 ? -9.594 -1.647 3.416 1 98.25 93 LYS A C 1
ATOM 734 O O . LYS A 1 93 ? -10.648 -1.756 2.785 1 98.25 93 LYS A O 1
ATOM 739 N N . LEU A 1 94 ? -8.414 -1.874 2.904 1 98.56 94 LEU A N 1
ATOM 740 C CA . LEU A 1 94 ? -8.18 -2.41 1.567 1 98.56 94 LEU A CA 1
ATOM 741 C C . LEU A 1 94 ? -7.27 -3.635 1.625 1 98.56 94 LEU A C 1
ATOM 743 O O . LEU A 1 94 ? -6.504 -3.803 2.578 1 98.56 94 LEU A O 1
ATOM 747 N N . MET A 1 95 ? -7.41 -4.457 0.694 1 98.62 95 MET A N 1
ATOM 748 C CA . MET A 1 95 ? -6.398 -5.48 0.45 1 98.62 95 MET A CA 1
ATOM 749 C C . MET A 1 95 ? -5.43 -5.039 -0.64 1 98.62 95 MET A C 1
ATOM 751 O O . MET A 1 95 ? -5.848 -4.527 -1.68 1 98.62 95 MET A O 1
ATOM 755 N N . TYR A 1 96 ? -4.16 -5.16 -0.371 1 98.88 96 TYR A N 1
ATOM 756 C CA . TYR A 1 96 ? -3.146 -4.844 -1.37 1 98.88 96 TYR A CA 1
ATOM 757 C C . TYR A 1 96 ? -2.539 -6.113 -1.954 1 98.88 96 TYR A C 1
ATOM 759 O O . TYR A 1 96 ? -2.035 -6.965 -1.217 1 98.88 96 TYR A O 1
ATOM 767 N N . LEU A 1 97 ? -2.65 -6.281 -3.238 1 98.81 97 LEU A N 1
ATOM 768 C CA . LEU A 1 97 ? -1.992 -7.375 -3.947 1 98.81 97 LEU A CA 1
ATOM 769 C C . LEU A 1 97 ? -0.602 -6.961 -4.414 1 98.81 97 LEU A C 1
ATOM 771 O O . LEU A 1 97 ? -0.463 -6.27 -5.426 1 98.81 97 LEU A O 1
ATOM 775 N N . GLU A 1 98 ? 0.416 -7.391 -3.756 1 98.62 98 GLU A N 1
ATOM 776 C CA . GLU A 1 98 ? 1.791 -6.98 -4.027 1 98.62 98 GLU A CA 1
ATOM 777 C C . GLU A 1 98 ? 2.332 -7.656 -5.285 1 98.62 98 GLU A C 1
ATOM 779 O O . GLU A 1 98 ? 3.012 -7.023 -6.094 1 98.62 98 GLU A O 1
ATOM 784 N N . ASP A 1 99 ? 2.064 -8.938 -5.402 1 97.94 99 ASP A N 1
ATOM 785 C CA . ASP A 1 99 ? 2.527 -9.703 -6.559 1 97.94 99 ASP A CA 1
ATOM 786 C C . ASP A 1 99 ? 1.548 -10.82 -6.906 1 97.94 99 ASP A C 1
ATOM 788 O O . ASP A 1 99 ? 0.903 -11.391 -6.02 1 97.94 99 ASP A O 1
ATOM 792 N N . LEU A 1 100 ? 1.504 -11.07 -8.133 1 98.25 100 LEU A N 1
ATOM 793 C CA . LEU A 1 100 ? 0.83 -12.234 -8.703 1 98.25 100 LEU A CA 1
ATOM 794 C C . LEU A 1 100 ? 1.661 -12.844 -9.828 1 98.25 100 LEU A C 1
ATOM 796 O O . LEU A 1 100 ? 2.037 -12.156 -10.773 1 98.25 100 LEU A O 1
ATOM 800 N N . PHE A 1 101 ? 1.94 -14.141 -9.664 1 98.19 101 PHE A N 1
ATOM 801 C CA . PHE A 1 101 ? 2.75 -14.781 -10.695 1 98.19 101 PHE A CA 1
ATOM 802 C C . PHE A 1 101 ? 2.391 -16.25 -10.82 1 98.19 101 PHE A C 1
ATOM 804 O O . PHE A 1 101 ? 2.205 -16.953 -9.82 1 98.19 101 PHE A O 1
ATOM 811 N N . VAL A 1 102 ? 2.176 -16.641 -11.953 1 97.5 102 VAL A N 1
ATOM 812 C CA . VAL A 1 102 ? 2.041 -18.047 -12.328 1 97.5 102 VAL A CA 1
ATOM 813 C C . VAL A 1 102 ? 3.049 -18.391 -13.422 1 97.5 102 VAL A C 1
ATOM 815 O O . VAL A 1 102 ? 3.168 -17.672 -14.414 1 97.5 102 VAL A O 1
ATOM 818 N N . GLN A 1 103 ? 3.793 -19.469 -13.258 1 97.81 103 GLN A N 1
ATOM 819 C CA . GLN A 1 103 ? 4.758 -19.875 -14.273 1 97.81 103 GLN A CA 1
ATOM 820 C C . GLN A 1 103 ? 4.094 -20.031 -15.641 1 97.81 103 GLN A C 1
ATOM 822 O O . GLN A 1 103 ? 2.98 -20.547 -15.742 1 97.81 103 GLN A O 1
ATOM 827 N N . PRO A 1 104 ? 4.789 -19.625 -16.672 1 96.38 104 PRO A N 1
ATOM 828 C CA . PRO A 1 104 ? 4.211 -19.609 -18.016 1 96.38 104 PRO A CA 1
ATOM 829 C C . PRO A 1 104 ? 3.641 -20.984 -18.406 1 96.38 104 PRO A C 1
ATOM 831 O O . PRO A 1 104 ? 2.553 -21.047 -19 1 96.38 104 PRO A O 1
ATOM 834 N N . ALA A 1 105 ? 4.246 -22.062 -18.047 1 95.12 105 ALA A N 1
ATOM 835 C CA . ALA A 1 105 ? 3.844 -23.406 -18.438 1 95.12 105 ALA A CA 1
ATOM 836 C C . ALA A 1 105 ? 2.5 -23.781 -17.828 1 95.12 105 ALA A C 1
ATOM 838 O O . ALA A 1 105 ? 1.861 -24.75 -18.25 1 95.12 105 ALA A O 1
ATOM 839 N N . HIS A 1 106 ? 2.088 -23.031 -16.844 1 95.31 106 HIS A N 1
ATOM 840 C CA . HIS A 1 106 ? 0.879 -23.406 -16.125 1 95.31 106 HIS A CA 1
ATOM 841 C C . HIS A 1 106 ? -0.206 -22.344 -16.266 1 95.31 106 HIS A C 1
ATOM 843 O O . HIS A 1 106 ? -1.215 -22.375 -15.562 1 95.31 106 HIS A O 1
ATOM 849 N N . ARG A 1 107 ? -0.014 -21.375 -17.125 1 94.12 107 ARG A N 1
ATOM 850 C CA . ARG A 1 107 ? -0.997 -20.328 -17.375 1 94.12 107 ARG A CA 1
ATOM 851 C C . ARG A 1 107 ? -2.123 -20.828 -18.266 1 94.12 107 ARG A C 1
ATOM 853 O O . ARG A 1 107 ? -2.031 -21.922 -18.844 1 94.12 107 ARG A O 1
ATOM 860 N N . GLY A 1 108 ? -3.232 -20.125 -18.25 1 90.94 108 GLY A N 1
ATOM 861 C CA . GLY A 1 108 ? -4.383 -20.5 -19.047 1 90.94 108 GLY A CA 1
ATOM 862 C C . GLY A 1 108 ? -5.254 -21.547 -18.375 1 90.94 108 GLY A C 1
ATOM 863 O O . GLY A 1 108 ? -6.191 -22.062 -19 1 90.94 108 GLY A O 1
ATOM 864 N N . GLN A 1 109 ? -4.934 -21.875 -17.125 1 90.62 109 GLN A N 1
ATOM 865 C CA . GLN A 1 109 ? -5.668 -22.891 -16.375 1 90.62 109 GLN A CA 1
ATOM 866 C C . GLN A 1 109 ? -6.613 -22.25 -15.359 1 90.62 109 GLN A C 1
ATOM 868 O O . GLN A 1 109 ? -7.27 -22.953 -14.586 1 90.62 109 GLN A O 1
ATOM 873 N N . GLY A 1 110 ? -6.602 -20.906 -15.258 1 92.12 110 GLY A N 1
ATOM 874 C CA . GLY A 1 110 ? -7.473 -20.203 -14.32 1 92.12 110 GLY A CA 1
ATOM 875 C C . GLY A 1 110 ? -6.82 -19.969 -12.969 1 92.12 110 GLY A C 1
ATOM 876 O O . GLY A 1 110 ? -7.465 -19.469 -12.039 1 92.12 110 GLY A O 1
ATOM 877 N N . LEU A 1 111 ? -5.551 -20.234 -12.844 1 94.12 111 LEU A N 1
ATOM 878 C CA . LEU A 1 111 ? -4.863 -20.125 -11.562 1 94.12 111 LEU A CA 1
ATOM 879 C C . LEU A 1 111 ? -4.754 -18.672 -11.125 1 94.12 111 LEU A C 1
ATOM 881 O O . LEU A 1 111 ? -4.938 -18.359 -9.945 1 94.12 111 LEU A O 1
ATOM 885 N N . GLY A 1 112 ? -4.465 -17.766 -12.07 1 95.38 112 GLY A N 1
ATOM 886 C CA . GLY A 1 112 ? -4.402 -16.359 -11.734 1 95.38 112 GLY A CA 1
ATOM 887 C C . GLY A 1 112 ? -5.699 -15.828 -11.156 1 95.38 112 GLY A C 1
ATOM 888 O O . GLY A 1 112 ? -5.695 -15.164 -10.117 1 95.38 112 GLY A O 1
ATOM 889 N N . LYS A 1 113 ? -6.746 -16.156 -11.836 1 94.06 113 LYS A N 1
ATOM 890 C CA . LYS A 1 113 ? -8.062 -15.734 -11.375 1 94.06 113 LYS A CA 1
ATOM 891 C C . LYS A 1 113 ? -8.383 -16.344 -10.008 1 94.06 113 LYS A C 1
ATOM 893 O O . LYS A 1 113 ? -8.898 -15.648 -9.125 1 94.06 113 LYS A O 1
ATOM 898 N N . ALA A 1 114 ? -8.078 -17.609 -9.82 1 94 114 ALA A N 1
ATOM 899 C CA . ALA A 1 114 ? -8.32 -18.266 -8.547 1 94 114 ALA A CA 1
ATOM 900 C C . ALA A 1 114 ? -7.586 -17.578 -7.402 1 94 114 ALA A C 1
ATOM 902 O O . ALA A 1 114 ? -8.164 -17.328 -6.34 1 94 114 ALA A O 1
ATOM 903 N N . LEU A 1 115 ? -6.344 -17.25 -7.629 1 96.31 115 LEU A N 1
ATOM 904 C CA . LEU A 1 115 ? -5.52 -16.609 -6.617 1 96.31 115 LEU A CA 1
ATOM 905 C C . LEU A 1 115 ? -6.055 -15.219 -6.277 1 96.31 115 LEU A C 1
ATOM 907 O O . LEU A 1 115 ? -6.227 -14.883 -5.105 1 96.31 115 LEU A O 1
ATOM 911 N N . VAL A 1 116 ? -6.387 -14.438 -7.285 1 96.81 116 VAL A N 1
ATOM 912 C CA . VAL A 1 116 ? -6.859 -13.07 -7.086 1 96.81 116 VAL A CA 1
ATOM 913 C C . VAL A 1 116 ? -8.211 -13.086 -6.371 1 96.81 116 VAL A C 1
ATOM 915 O O . VAL A 1 116 ? -8.43 -12.32 -5.43 1 96.81 116 VAL A O 1
ATOM 918 N N . CYS A 1 117 ? -9.086 -13.945 -6.781 1 95.31 117 CYS A N 1
ATOM 919 C CA . CYS A 1 117 ? -10.398 -14.039 -6.164 1 95.31 117 CYS A CA 1
ATOM 920 C C . CYS A 1 117 ? -10.289 -14.453 -4.699 1 95.31 117 CYS A C 1
ATOM 922 O O . CYS A 1 117 ? -11.023 -13.938 -3.85 1 95.31 117 CYS A O 1
ATOM 924 N N . LYS A 1 118 ? -9.43 -15.359 -4.434 1 96.25 118 LYS A N 1
ATOM 925 C CA . LYS A 1 118 ? -9.258 -15.789 -3.049 1 96.25 118 LYS A CA 1
ATOM 926 C C . LYS A 1 118 ? -8.719 -14.648 -2.186 1 96.25 118 LYS A C 1
ATOM 928 O O . LYS A 1 118 ? -9.141 -14.477 -1.042 1 96.25 118 LYS A O 1
ATOM 933 N N . VAL A 1 119 ? -7.746 -13.891 -2.695 1 97.62 119 VAL A N 1
ATOM 934 C CA . VAL A 1 119 ? -7.234 -12.734 -1.959 1 97.62 119 VAL A CA 1
ATOM 935 C C . VAL A 1 119 ? -8.367 -11.75 -1.691 1 97.62 119 VAL A C 1
ATOM 937 O O . VAL A 1 119 ? -8.5 -11.227 -0.581 1 97.62 119 VAL A O 1
ATOM 940 N N . ALA A 1 120 ? -9.18 -11.516 -2.689 1 97.5 120 ALA A N 1
ATOM 941 C CA . ALA A 1 120 ? -10.32 -10.617 -2.529 1 97.5 120 ALA A CA 1
ATOM 942 C C . ALA A 1 120 ? -11.289 -11.156 -1.477 1 97.5 120 ALA A C 1
ATOM 944 O O . ALA A 1 120 ? -11.812 -10.391 -0.657 1 97.5 120 ALA A O 1
ATOM 945 N N . GLN A 1 121 ? -11.523 -12.453 -1.521 1 96.62 121 GLN A N 1
ATOM 946 C CA . GLN A 1 121 ? -12.414 -13.078 -0.55 1 96.62 121 GLN A CA 1
ATOM 947 C C . GLN A 1 121 ? -11.883 -12.906 0.871 1 96.62 121 GLN A C 1
ATOM 949 O O . GLN A 1 121 ? -12.641 -12.562 1.784 1 96.62 121 GLN A O 1
ATOM 954 N N . ILE A 1 122 ? -10.633 -13.156 1.067 1 96.88 122 ILE A N 1
ATOM 955 C CA . ILE A 1 122 ? -9.992 -12.977 2.365 1 96.88 122 ILE A CA 1
ATOM 956 C C . ILE A 1 122 ? -10.164 -11.531 2.83 1 96.88 122 ILE A C 1
ATOM 958 O O . ILE A 1 122 ? -10.5 -11.281 3.99 1 96.88 122 ILE A O 1
ATOM 962 N N . GLY A 1 123 ? -9.938 -10.578 1.904 1 97.62 123 GLY A N 1
ATOM 963 C CA . GLY A 1 123 ? -10.141 -9.172 2.221 1 97.62 123 GLY A CA 1
ATOM 964 C C . GLY A 1 123 ? -11.57 -8.852 2.623 1 97.62 123 GLY A C 1
ATOM 965 O O . GLY A 1 123 ? -11.797 -8.156 3.613 1 97.62 123 GLY A O 1
ATOM 966 N N . SER A 1 124 ? -12.477 -9.375 1.851 1 96.88 124 SER A N 1
ATOM 967 C CA . SER A 1 124 ? -13.891 -9.141 2.145 1 96.88 124 SER A CA 1
ATOM 968 C C . SER A 1 124 ? -14.258 -9.664 3.527 1 96.88 124 SER A C 1
ATOM 970 O O . SER A 1 124 ? -14.977 -9 4.277 1 96.88 124 SER A O 1
ATOM 972 N N . GLU A 1 125 ? -13.766 -10.789 3.879 1 96.25 125 GLU A N 1
ATOM 973 C CA . GLU A 1 125 ? -14.031 -11.406 5.176 1 96.25 125 GLU A CA 1
ATOM 974 C C . GLU A 1 125 ? -13.43 -10.578 6.312 1 96.25 125 GLU A C 1
ATOM 976 O O . GLU A 1 125 ? -13.922 -10.617 7.441 1 96.25 125 GLU A O 1
ATOM 981 N N . LYS A 1 126 ? -12.438 -9.828 6.02 1 96 126 LYS A N 1
ATOM 982 C CA . LYS A 1 126 ? -11.781 -8.977 7.008 1 96 126 LYS A CA 1
ATOM 983 C C . LYS A 1 126 ? -12.414 -7.59 7.039 1 96 126 LYS A C 1
ATOM 985 O O . LYS A 1 126 ? -11.953 -6.711 7.77 1 96 126 LYS A O 1
ATOM 990 N N . GLY A 1 127 ? -13.375 -7.352 6.109 1 95.94 127 GLY A N 1
ATOM 991 C CA . GLY A 1 127 ? -14.078 -6.082 6.105 1 95.94 127 GLY A CA 1
ATOM 992 C C . GLY A 1 127 ? -13.484 -5.074 5.137 1 95.94 127 GLY A C 1
ATOM 993 O O . GLY A 1 127 ? -13.805 -3.885 5.195 1 95.94 127 GLY A O 1
ATOM 994 N N . CYS A 1 128 ? -12.586 -5.492 4.305 1 97.81 128 CYS A N 1
ATOM 995 C CA . CYS A 1 128 ? -12.055 -4.609 3.279 1 97.81 128 CYS A CA 1
ATOM 996 C C . CYS A 1 128 ? -13.148 -4.156 2.322 1 97.81 128 CYS A C 1
ATOM 998 O O . CYS A 1 128 ? -14.07 -4.918 2.02 1 97.81 128 CYS A O 1
ATOM 1000 N N . LYS A 1 129 ? -12.914 -2.932 1.842 1 97.31 129 LYS A N 1
ATOM 1001 C CA . LYS A 1 129 ? -13.906 -2.338 0.948 1 97.31 129 LYS A CA 1
ATOM 1002 C C . LYS A 1 129 ? -13.406 -2.326 -0.494 1 97.31 129 LYS A C 1
ATOM 1004 O O . LYS A 1 129 ? -14.117 -1.878 -1.397 1 97.31 129 LYS A O 1
ATOM 1009 N N . GLY A 1 130 ? -12.258 -2.797 -0.715 1 98 130 GLY A N 1
ATOM 1010 C CA . GLY A 1 130 ? -11.641 -2.85 -2.031 1 98 130 GLY A CA 1
ATOM 1011 C C . GLY A 1 130 ? -10.266 -3.5 -2.021 1 98 130 GLY A C 1
ATOM 1012 O O . GLY A 1 130 ? -9.828 -4.02 -0.994 1 98 130 GLY A O 1
ATOM 1013 N N . MET A 1 131 ? -9.68 -3.49 -3.168 1 98.56 131 MET A N 1
ATOM 1014 C CA . MET A 1 131 ? -8.336 -4.02 -3.396 1 98.56 131 MET A CA 1
ATOM 1015 C C . MET A 1 131 ? -7.555 -3.121 -4.352 1 98.56 131 MET A C 1
ATOM 1017 O O . MET A 1 131 ? -8.133 -2.512 -5.25 1 98.56 131 MET A O 1
ATOM 1021 N N . GLN A 1 132 ? -6.273 -3.047 -4.129 1 98.69 132 GLN A N 1
ATOM 1022 C CA . GLN A 1 132 ? -5.402 -2.207 -4.941 1 98.69 132 GLN A CA 1
ATOM 1023 C C . GLN A 1 132 ? -4.082 -2.912 -5.246 1 98.69 132 GLN A C 1
ATOM 1025 O O . GLN A 1 132 ? -3.623 -3.74 -4.457 1 98.69 132 GLN A O 1
ATOM 1030 N N . TRP A 1 133 ? -3.5 -2.678 -6.379 1 98.5 133 TRP A N 1
ATOM 1031 C CA . TRP A 1 133 ? -2.188 -3.189 -6.762 1 98.5 133 TRP A CA 1
ATOM 1032 C C . TRP A 1 133 ? -1.549 -2.309 -7.828 1 98.5 133 TRP A C 1
ATOM 1034 O O . TRP A 1 133 ? -2.141 -1.315 -8.258 1 98.5 133 TRP A O 1
ATOM 1044 N N . VAL A 1 134 ? -0.31 -2.584 -8.156 1 98.19 134 VAL A N 1
ATOM 1045 C CA . VAL A 1 134 ? 0.435 -1.897 -9.203 1 98.19 134 VAL A CA 1
ATOM 1046 C C . VAL A 1 134 ? 0.797 -2.885 -10.312 1 98.19 134 VAL A C 1
ATOM 1048 O O . VAL A 1 134 ? 1.187 -4.023 -10.039 1 98.19 134 VAL A O 1
ATOM 1051 N N . VAL A 1 135 ? 0.644 -2.473 -11.492 1 96.69 135 VAL A N 1
ATOM 1052 C CA . VAL A 1 135 ? 1.01 -3.281 -12.648 1 96.69 135 VAL A CA 1
ATOM 1053 C C . VAL A 1 135 ? 1.909 -2.471 -13.578 1 96.69 135 VAL A C 1
ATOM 1055 O O . VAL A 1 135 ? 1.822 -1.241 -13.625 1 96.69 135 VAL A O 1
ATOM 1058 N N . GLN A 1 136 ? 2.766 -3.133 -14.281 1 94.69 136 GLN A N 1
ATOM 1059 C CA . GLN A 1 136 ? 3.584 -2.445 -15.281 1 94.69 136 GLN A CA 1
ATOM 1060 C C . GLN A 1 136 ? 2.791 -2.186 -16.562 1 94.69 136 GLN A C 1
ATOM 1062 O O . GLN A 1 136 ? 2.127 -3.086 -17.078 1 94.69 136 GLN A O 1
ATOM 1067 N N . ASP A 1 137 ? 2.953 -1.009 -17.078 1 93.44 137 ASP A N 1
ATOM 1068 C CA . ASP A 1 137 ? 2.242 -0.605 -18.297 1 93.44 137 ASP A CA 1
ATOM 1069 C C . ASP A 1 137 ? 2.572 -1.532 -19.453 1 93.44 137 ASP A C 1
ATOM 1071 O O . ASP A 1 137 ? 1.712 -1.818 -20.297 1 93.44 137 ASP A O 1
ATOM 1075 N N . SER A 1 138 ? 3.736 -2.064 -19.547 1 91.75 138 SER A N 1
ATOM 1076 C CA . SER A 1 138 ? 4.207 -2.889 -20.656 1 91.75 138 SER A CA 1
ATOM 1077 C C . SER A 1 138 ? 3.703 -4.324 -20.531 1 91.75 138 SER A C 1
ATOM 1079 O O . SER A 1 138 ? 3.811 -5.109 -21.469 1 91.75 138 SER A O 1
ATOM 1081 N N . ASN A 1 139 ? 3.225 -4.641 -19.312 1 91.75 139 ASN A N 1
ATOM 1082 C CA . ASN A 1 139 ? 2.707 -5.988 -19.094 1 91.75 139 ASN A CA 1
ATOM 1083 C C . ASN A 1 139 ? 1.294 -6.141 -19.641 1 91.75 139 ASN A C 1
ATOM 1085 O O . ASN A 1 139 ? 0.33 -6.223 -18.891 1 91.75 139 ASN A O 1
ATOM 1089 N N . ASN A 1 140 ? 1.187 -6.32 -20.906 1 91.88 140 ASN A N 1
ATOM 1090 C CA . ASN A 1 140 ? -0.096 -6.348 -21.609 1 91.88 140 ASN A CA 1
ATOM 1091 C C . ASN A 1 140 ? -0.957 -7.52 -21.141 1 91.88 140 ASN A C 1
ATOM 1093 O O . ASN A 1 140 ? -2.172 -7.383 -21 1 91.88 140 ASN A O 1
ATOM 1097 N N . SER A 1 141 ? -0.361 -8.625 -20.984 1 91.88 141 SER A N 1
ATOM 1098 C CA . SER A 1 141 ? -1.104 -9.805 -20.562 1 91.88 141 SER A CA 1
ATOM 1099 C C . SER A 1 141 ? -1.759 -9.594 -19.203 1 91.88 141 SER A C 1
ATOM 1101 O O . SER A 1 141 ? -2.926 -9.938 -19.016 1 91.88 141 SER A O 1
ATOM 1103 N N . ALA A 1 142 ? -0.988 -9.031 -18.266 1 93.69 142 ALA A N 1
ATOM 1104 C CA . ALA A 1 142 ? -1.543 -8.734 -16.953 1 93.69 142 ALA A CA 1
ATOM 1105 C C . ALA A 1 142 ? -2.666 -7.707 -17.047 1 93.69 142 ALA A C 1
ATOM 1107 O O . ALA A 1 142 ? -3.711 -7.859 -16.406 1 93.69 142 ALA A O 1
ATOM 1108 N N . ARG A 1 143 ? -2.461 -6.676 -17.828 1 94.5 143 ARG A N 1
ATOM 1109 C CA . ARG A 1 143 ? -3.465 -5.629 -17.969 1 94.5 143 ARG A CA 1
ATOM 1110 C C . ARG A 1 143 ? -4.762 -6.184 -18.547 1 94.5 143 ARG A C 1
ATOM 1112 O O . ARG A 1 143 ? -5.852 -5.832 -18.094 1 94.5 143 ARG A O 1
ATOM 1119 N N . GLN A 1 144 ? -4.684 -7.027 -19.5 1 94.25 144 GLN A N 1
ATOM 1120 C CA . GLN A 1 144 ? -5.863 -7.672 -20.078 1 94.25 144 GLN A CA 1
ATOM 1121 C C . GLN A 1 144 ? -6.559 -8.555 -19.047 1 94.25 144 GLN A C 1
ATOM 1123 O O . GLN A 1 144 ? -7.789 -8.578 -18.969 1 94.25 144 GLN A O 1
ATOM 1128 N N . PHE A 1 145 ? -5.734 -9.25 -18.359 1 95.44 145 PHE A N 1
ATOM 1129 C CA . PHE A 1 145 ? -6.246 -10.102 -17.297 1 95.44 145 PHE A CA 1
ATOM 1130 C C . PHE A 1 145 ? -7.059 -9.289 -16.297 1 95.44 145 PHE A C 1
ATOM 1132 O O . PHE A 1 145 ? -8.188 -9.656 -15.953 1 95.44 145 PHE A O 1
ATOM 1139 N N . TYR A 1 146 ? -6.543 -8.164 -15.797 1 96.38 146 TYR A N 1
ATOM 1140 C CA . TYR A 1 146 ? -7.207 -7.344 -14.789 1 96.38 146 TYR A CA 1
ATOM 1141 C C . TYR A 1 146 ? -8.43 -6.645 -15.375 1 96.38 146 TYR A C 1
ATOM 1143 O O . TYR A 1 146 ? -9.422 -6.418 -14.672 1 96.38 146 TYR A O 1
ATOM 1151 N N . ASN A 1 147 ? -8.336 -6.301 -16.656 1 93.75 147 ASN A N 1
ATOM 1152 C CA . ASN A 1 147 ? -9.5 -5.742 -17.328 1 93.75 147 ASN A CA 1
ATOM 1153 C C . ASN A 1 147 ? -10.672 -6.715 -17.328 1 93.75 147 ASN A C 1
ATOM 1155 O O . ASN A 1 147 ? -11.82 -6.305 -17.141 1 93.75 147 ASN A O 1
ATOM 1159 N N . ARG A 1 148 ? -10.383 -7.992 -17.5 1 92.75 148 ARG A N 1
ATOM 1160 C CA . ARG A 1 148 ? -11.43 -9.016 -17.5 1 92.75 148 ARG A CA 1
ATOM 1161 C C . ARG A 1 148 ? -12.062 -9.141 -16.109 1 92.75 148 ARG A C 1
ATOM 1163 O O . ARG A 1 148 ? -13.18 -9.641 -15.984 1 92.75 148 ARG A O 1
ATOM 1170 N N . LEU A 1 149 ? -11.398 -8.75 -15.102 1 93.5 149 LEU A N 1
ATOM 1171 C CA . LEU A 1 149 ? -11.922 -8.734 -13.734 1 93.5 149 LEU A CA 1
ATOM 1172 C C . LEU A 1 149 ? -12.648 -7.43 -13.445 1 93.5 149 LEU A C 1
ATOM 1174 O O . LEU A 1 149 ? -13.07 -7.191 -12.312 1 93.5 149 LEU A O 1
ATOM 1178 N N . ASP A 1 150 ? -12.664 -6.5 -14.43 1 93.62 150 ASP A N 1
ATOM 1179 C CA . ASP A 1 150 ? -13.297 -5.188 -14.328 1 93.62 150 ASP A CA 1
ATOM 1180 C C . ASP A 1 150 ? -12.578 -4.301 -13.312 1 93.62 150 ASP A C 1
ATOM 1182 O O . ASP A 1 150 ? -13.219 -3.549 -12.578 1 93.62 150 ASP A O 1
ATOM 1186 N N . ALA A 1 151 ? -11.32 -4.531 -13.219 1 96.94 151 ALA A N 1
ATOM 1187 C CA . ALA A 1 151 ? -10.5 -3.619 -12.422 1 96.94 151 ALA A CA 1
ATOM 1188 C C . ALA A 1 151 ? -10.391 -2.252 -13.086 1 96.94 151 ALA A C 1
ATOM 1190 O O . ALA A 1 151 ? -10.484 -2.141 -14.312 1 96.94 151 ALA A O 1
ATOM 1191 N N . VAL A 1 152 ? -10.188 -1.263 -12.258 1 96.69 152 VAL A N 1
ATOM 1192 C CA . VAL A 1 152 ? -10.086 0.104 -12.758 1 96.69 152 VAL A CA 1
ATOM 1193 C C . VAL A 1 152 ? -8.625 0.539 -12.789 1 96.69 152 VAL A C 1
ATOM 1195 O O . VAL A 1 152 ? -7.875 0.289 -11.836 1 96.69 152 VAL A O 1
ATOM 1198 N N . ASP A 1 153 ? -8.211 1.146 -13.883 1 96.94 153 ASP A N 1
ATOM 1199 C CA . ASP A 1 153 ? -6.906 1.798 -13.969 1 96.94 153 ASP A CA 1
ATOM 1200 C C . ASP A 1 153 ? -6.957 3.207 -13.383 1 96.94 153 ASP A C 1
ATOM 1202 O O . ASP A 1 153 ? -7.254 4.168 -14.094 1 96.94 153 ASP A O 1
ATOM 1206 N N . MET A 1 154 ? -6.543 3.359 -12.164 1 96.44 154 MET A N 1
ATOM 1207 C CA . MET A 1 154 ? -6.664 4.625 -11.453 1 96.44 154 MET A CA 1
ATOM 1208 C C . MET A 1 154 ? -5.645 5.637 -11.961 1 96.44 154 MET A C 1
ATOM 1210 O O . MET A 1 154 ? -5.84 6.848 -11.812 1 96.44 154 MET A O 1
ATOM 1214 N N . THR A 1 155 ? -4.566 5.164 -12.453 1 97.12 155 THR A N 1
ATOM 1215 C CA . THR A 1 155 ? -3.633 6.07 -13.109 1 97.12 155 THR A CA 1
ATOM 1216 C C . THR A 1 155 ? -4.297 6.766 -14.297 1 97.12 155 THR A C 1
ATOM 1218 O O . THR A 1 155 ? -4.145 7.977 -14.477 1 97.12 155 THR A O 1
ATOM 1221 N N . ALA A 1 156 ? -5.02 6.023 -15.086 1 94.94 156 ALA A N 1
ATOM 1222 C CA . ALA A 1 156 ? -5.699 6.574 -16.266 1 94.94 156 ALA A CA 1
ATOM 1223 C C . ALA A 1 156 ? -6.898 7.422 -15.844 1 94.94 156 ALA A C 1
ATOM 1225 O O . ALA A 1 156 ? -7.094 8.523 -16.359 1 94.94 156 ALA A O 1
ATOM 1226 N N . THR A 1 157 ? -7.688 7.02 -14.875 1 94.5 157 THR A N 1
ATOM 1227 C CA . THR A 1 157 ? -8.961 7.668 -14.57 1 94.5 157 THR A CA 1
ATOM 1228 C C . THR A 1 157 ? -8.75 8.836 -13.609 1 94.5 157 THR A C 1
ATOM 1230 O O . THR A 1 157 ? -9.438 9.852 -13.703 1 94.5 157 THR A O 1
ATOM 1233 N N . ASP A 1 158 ? -7.766 8.727 -12.68 1 93.06 158 ASP A N 1
ATOM 1234 C CA . ASP A 1 158 ? -7.637 9.695 -11.602 1 93.06 158 ASP A CA 1
ATOM 1235 C C . ASP A 1 158 ? -6.301 10.422 -11.672 1 93.06 158 ASP A C 1
ATOM 1237 O O . ASP A 1 158 ? -6.055 11.359 -10.906 1 93.06 158 ASP A O 1
ATOM 1241 N N . GLY A 1 159 ? -5.438 9.984 -12.547 1 95.44 159 GLY A N 1
ATOM 1242 C CA . GLY A 1 159 ? -4.125 10.602 -12.656 1 95.44 159 GLY A CA 1
ATOM 1243 C C . GLY A 1 159 ? -3.186 10.211 -11.531 1 95.44 159 GLY A C 1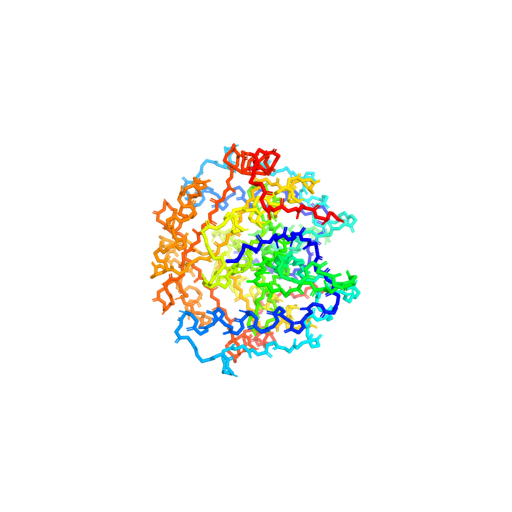
ATOM 1244 O O . GLY A 1 159 ? -2.289 10.977 -11.172 1 95.44 159 GLY A O 1
ATOM 1245 N N . TRP A 1 160 ? -3.367 9.047 -10.922 1 97.06 160 TRP A N 1
ATOM 1246 C CA . TRP A 1 160 ? -2.545 8.602 -9.805 1 97.06 160 TRP A CA 1
ATOM 1247 C C . TRP A 1 160 ? -1.152 8.195 -10.281 1 97.06 160 TRP A C 1
ATOM 1249 O O . TRP A 1 160 ? -1.011 7.48 -11.273 1 97.06 160 TRP A O 1
ATOM 1259 N N . ARG A 1 161 ? -0.16 8.664 -9.617 1 97.62 161 ARG A N 1
ATOM 1260 C CA . ARG A 1 161 ? 1.235 8.305 -9.852 1 97.62 161 ARG A CA 1
ATOM 1261 C C . ARG A 1 161 ? 1.855 7.68 -8.609 1 97.62 161 ARG A C 1
ATOM 1263 O O . ARG A 1 161 ? 1.617 8.141 -7.488 1 97.62 161 ARG A O 1
ATOM 1270 N N . VAL A 1 162 ? 2.588 6.629 -8.844 1 98.25 162 VAL A N 1
ATOM 1271 C CA . VAL A 1 162 ? 3.283 5.973 -7.742 1 98.25 162 VAL A CA 1
ATOM 1272 C C . VAL A 1 162 ? 4.625 6.66 -7.5 1 98.25 162 VAL A C 1
ATOM 1274 O O . VAL A 1 162 ? 5.43 6.809 -8.422 1 98.25 162 VAL A O 1
ATOM 1277 N N . MET A 1 163 ? 4.836 7.105 -6.273 1 98.19 163 MET A N 1
ATOM 1278 C CA . MET A 1 163 ? 6.098 7.715 -5.867 1 98.19 163 MET A CA 1
ATOM 1279 C C . MET A 1 163 ? 6.805 6.859 -4.82 1 98.19 163 MET A C 1
ATOM 1281 O O . MET A 1 163 ? 6.168 6.047 -4.145 1 98.19 163 MET A O 1
ATOM 1285 N N . GLY A 1 164 ? 8.102 7.031 -4.738 1 97.94 164 GLY A N 1
ATOM 1286 C CA . GLY A 1 164 ? 8.789 6.254 -3.717 1 97.94 164 GLY A CA 1
ATOM 1287 C C . GLY A 1 164 ? 10.148 6.816 -3.352 1 97.94 164 GLY A C 1
ATOM 1288 O O . GLY A 1 164 ? 10.711 7.629 -4.086 1 97.94 164 GLY A O 1
ATOM 1289 N N . LEU A 1 165 ? 10.594 6.516 -2.189 1 97.62 165 LEU A N 1
ATOM 1290 C CA . LEU A 1 165 ? 11.953 6.664 -1.688 1 97.62 165 LEU A CA 1
ATOM 1291 C C . LEU A 1 165 ? 12.586 5.305 -1.415 1 97.62 165 LEU A C 1
ATOM 1293 O O . LEU A 1 165 ? 11.961 4.438 -0.802 1 97.62 165 LEU A O 1
ATOM 1297 N N . ARG A 1 166 ? 13.781 5.117 -1.881 1 94.25 166 ARG A N 1
ATOM 1298 C CA . ARG A 1 166 ? 14.477 3.85 -1.678 1 94.25 166 ARG A CA 1
ATOM 1299 C C . ARG A 1 166 ? 15.953 4.074 -1.377 1 94.25 166 ARG A C 1
ATOM 1301 O O . ARG A 1 166 ? 16.5 5.141 -1.675 1 94.25 166 ARG A O 1
ATOM 1308 N N . GLY A 1 167 ? 16.578 3.09 -0.781 1 92.31 167 GLY A N 1
ATOM 1309 C CA . GLY A 1 167 ? 18.016 3.107 -0.563 1 92.31 167 GLY A CA 1
ATOM 1310 C C . GLY A 1 167 ? 18.484 4.34 0.185 1 92.31 167 GLY A C 1
ATOM 1311 O O . GLY A 1 167 ? 17.953 4.676 1.243 1 92.31 167 GLY A O 1
ATOM 1312 N N . GLU A 1 168 ? 19.469 5.047 -0.416 1 93.44 168 GLU A N 1
ATOM 1313 C CA . GLU A 1 168 ? 20.125 6.184 0.23 1 93.44 168 GLU A CA 1
ATOM 1314 C C . GLU A 1 168 ? 19.172 7.359 0.369 1 93.44 168 GLU A C 1
ATOM 1316 O O . GLU A 1 168 ? 19.219 8.102 1.354 1 93.44 168 GLU A O 1
ATOM 1321 N N . ASN A 1 169 ? 18.344 7.508 -0.633 1 94.25 169 ASN A N 1
ATOM 1322 C CA . ASN A 1 169 ? 17.391 8.609 -0.554 1 94.25 169 ASN A CA 1
ATOM 1323 C C . ASN A 1 169 ? 16.422 8.43 0.62 1 94.25 169 ASN A C 1
ATOM 1325 O O . ASN A 1 169 ? 16.141 9.391 1.335 1 94.25 169 ASN A O 1
ATOM 1329 N N . PHE A 1 170 ? 16 7.199 0.828 1 97.38 170 PHE A N 1
ATOM 1330 C CA . PHE A 1 170 ? 15.141 6.895 1.965 1 97.38 170 PHE A CA 1
ATOM 1331 C C . PHE A 1 170 ? 15.867 7.141 3.279 1 97.38 170 PHE A C 1
ATOM 1333 O O . PHE A 1 170 ? 15.336 7.789 4.18 1 97.38 170 PHE A O 1
ATOM 1340 N N . SER A 1 171 ? 17.078 6.684 3.371 1 95.25 171 SER A N 1
ATOM 1341 C CA . SER A 1 171 ? 17.875 6.859 4.574 1 95.25 171 SER A CA 1
ATOM 1342 C C . SER A 1 171 ? 18.109 8.336 4.879 1 95.25 171 SER A C 1
ATOM 1344 O O . SER A 1 171 ? 18.047 8.758 6.035 1 95.25 171 SER A O 1
ATOM 1346 N N . HIS A 1 172 ? 18.344 9.109 3.838 1 94.69 172 HIS A N 1
ATOM 1347 C CA . HIS A 1 172 ? 18.578 10.539 4 1 94.69 172 HIS A CA 1
ATOM 1348 C C . HIS A 1 172 ? 17.344 11.234 4.566 1 94.69 172 HIS A C 1
ATOM 1350 O O . HIS A 1 172 ? 17.438 12 5.531 1 94.69 172 HIS A O 1
ATOM 1356 N N . VAL A 1 173 ? 16.203 10.938 4.027 1 94.94 173 VAL A N 1
ATOM 1357 C CA . VAL A 1 173 ? 14.961 11.555 4.469 1 94.94 173 VAL A CA 1
ATOM 1358 C C . VAL A 1 173 ? 14.648 11.125 5.902 1 94.94 173 VAL A C 1
ATOM 1360 O O . VAL A 1 173 ? 14.266 11.953 6.734 1 94.94 173 VAL A O 1
ATOM 1363 N N . ALA A 1 174 ? 14.867 9.867 6.219 1 94.38 174 ALA A N 1
ATOM 1364 C CA . ALA A 1 174 ? 14.602 9.32 7.547 1 94.38 174 ALA A CA 1
ATOM 1365 C C . ALA A 1 174 ? 15.492 9.977 8.602 1 94.38 174 ALA A C 1
ATOM 1367 O O . ALA A 1 174 ? 15.125 10.055 9.773 1 94.38 174 ALA A O 1
ATOM 1368 N N . ASN A 1 175 ? 16.609 10.5 8.172 1 91.81 175 ASN A N 1
ATOM 1369 C CA . ASN A 1 175 ? 17.562 11.078 9.109 1 91.81 175 ASN A CA 1
ATOM 1370 C C . ASN A 1 175 ? 17.531 12.602 9.062 1 91.81 175 ASN A C 1
ATOM 1372 O O . ASN A 1 175 ? 18.375 13.258 9.688 1 91.81 175 ASN A O 1
ATOM 1376 N N . SER A 1 176 ? 16.703 13.141 8.328 1 86.44 176 SER A N 1
ATOM 1377 C CA . SER A 1 176 ? 16.719 14.578 8.078 1 86.44 176 SER A CA 1
ATOM 1378 C C . SER A 1 176 ? 16 15.336 9.195 1 86.44 176 SER A C 1
ATOM 1380 O O . SER A 1 176 ? 16.078 16.562 9.258 1 86.44 176 SER A O 1
ATOM 1382 N N . LEU A 1 177 ? 15.133 14.719 9.961 1 75.88 177 LEU A N 1
ATOM 1383 C CA . LEU A 1 177 ? 14.414 15.414 11.016 1 75.88 177 LEU A CA 1
ATOM 1384 C C . LEU A 1 177 ? 15.383 16.094 11.977 1 75.88 177 LEU A C 1
ATOM 1386 O O . LEU A 1 177 ? 15.094 17.172 12.5 1 75.88 177 LEU A O 1
ATOM 1390 N N . THR A 1 178 ? 16.391 15.43 12.297 1 61.69 178 THR A N 1
ATOM 1391 C CA . THR A 1 178 ? 17.359 15.969 13.25 1 61.69 178 THR A CA 1
ATOM 1392 C C . THR A 1 178 ? 17.906 17.312 12.766 1 61.69 178 THR A C 1
ATOM 1394 O O . THR A 1 178 ? 18.328 18.141 13.578 1 61.69 178 THR A O 1
ATOM 1397 N N . ASN A 1 179 ? 17.797 17.547 11.531 1 53.69 179 ASN A N 1
ATOM 1398 C CA . ASN A 1 179 ? 18.391 18.75 10.969 1 53.69 179 ASN A CA 1
ATOM 1399 C C . ASN A 1 179 ? 17.359 19.859 10.773 1 53.69 179 ASN A C 1
ATOM 1401 O O . ASN A 1 179 ? 17.672 20.922 10.219 1 53.69 179 ASN A O 1
ATOM 1405 N N . LEU A 1 180 ? 16.125 19.453 11.008 1 57.44 180 LEU A N 1
ATOM 1406 C CA . LEU A 1 180 ? 15.102 20.469 10.82 1 57.44 180 LEU A CA 1
ATOM 1407 C C . LEU A 1 180 ? 15.141 21.5 11.953 1 57.44 180 LEU A C 1
ATOM 1409 O O . LEU A 1 180 ? 14.891 21.156 13.109 1 57.44 180 LEU A O 1
ATOM 1413 N N . GLU A 1 181 ? 16.172 22.297 11.844 1 52.28 181 GLU A N 1
ATOM 1414 C CA . GLU A 1 181 ? 16.312 23.422 12.758 1 52.28 181 GLU A CA 1
ATOM 1415 C C . GLU A 1 181 ? 15.102 24.359 12.672 1 52.28 181 GLU A C 1
ATOM 1417 O O . GLU A 1 181 ? 15.258 25.562 12.5 1 52.28 181 GLU A O 1
ATOM 1422 N N . THR A 1 182 ? 13.945 23.781 12.125 1 58.44 182 THR A N 1
ATOM 1423 C CA . THR A 1 182 ? 13.008 24.891 12.07 1 58.44 182 THR A CA 1
ATOM 1424 C C . THR A 1 182 ? 12.508 25.25 13.469 1 58.44 182 THR A C 1
ATOM 1426 O O . THR A 1 182 ? 12.148 24.359 14.242 1 58.44 182 THR A O 1
ATOM 1429 N N . ASN A 1 183 ? 12.742 26.453 13.867 1 64.31 183 ASN A N 1
ATOM 1430 C CA . ASN A 1 183 ? 12.609 27.094 15.18 1 64.31 183 ASN A CA 1
ATOM 1431 C C . ASN A 1 183 ? 11.18 26.984 15.703 1 64.31 183 ASN A C 1
ATOM 1433 O O . ASN A 1 183 ? 10.953 26.984 16.922 1 64.31 183 ASN A O 1
ATOM 1437 N N . ASN A 1 184 ? 10.141 26.641 14.797 1 81.94 184 ASN A N 1
ATOM 1438 C CA . ASN A 1 184 ? 8.797 26.734 15.359 1 81.94 184 ASN A CA 1
ATOM 1439 C C . ASN A 1 184 ? 8.102 25.375 15.398 1 81.94 184 ASN A C 1
ATOM 1441 O O . ASN A 1 184 ? 6.887 25.312 15.594 1 81.94 184 ASN A O 1
ATOM 1445 N N . ILE A 1 185 ? 8.859 24.281 15.156 1 83.12 185 ILE A N 1
ATOM 1446 C CA . ILE A 1 185 ? 8.266 22.953 15.188 1 83.12 185 ILE A CA 1
ATOM 1447 C C . ILE A 1 185 ? 8.867 22.141 16.328 1 83.12 185 ILE A C 1
ATOM 1449 O O . ILE A 1 185 ? 10.094 22.016 16.438 1 83.12 185 ILE A O 1
ATOM 1453 N N . GLN A 1 186 ? 8.016 21.703 17.188 1 81.88 186 GLN A N 1
ATOM 1454 C CA . GLN A 1 186 ? 8.406 20.812 18.281 1 81.88 186 GLN A CA 1
ATOM 1455 C C . GLN A 1 186 ? 7.895 19.391 18.062 1 81.88 186 GLN A C 1
ATOM 1457 O O . GLN A 1 186 ? 6.758 19.203 17.625 1 81.88 186 GLN A O 1
ATOM 1462 N N . TRP A 1 187 ? 8.797 18.438 18.297 1 78.44 187 TRP A N 1
ATOM 1463 C CA . TRP A 1 187 ? 8.406 17.031 18.203 1 78.44 187 TRP A CA 1
ATOM 1464 C C . TRP A 1 187 ? 8.039 16.484 19.578 1 78.44 187 TRP A C 1
ATOM 1466 O O . TRP A 1 187 ? 8.75 16.703 20.562 1 78.44 187 TRP A O 1
ATOM 1476 N N . LEU A 1 188 ? 6.848 16 19.656 1 70.44 188 LEU A N 1
ATOM 1477 C CA . LEU A 1 188 ? 6.445 15.336 20.906 1 70.44 188 LEU A CA 1
ATOM 1478 C C . LEU A 1 188 ? 6.242 13.836 20.672 1 70.44 188 LEU A C 1
ATOM 1480 O O . LEU A 1 188 ? 5.523 13.438 19.75 1 70.44 188 LEU A O 1
ATOM 1484 N N . CYS A 1 189 ? 7.422 13.07 20.906 1 57.41 189 CYS A N 1
ATOM 1485 C CA . CYS A 1 189 ? 7.32 11.625 20.734 1 57.41 189 CYS A CA 1
ATOM 1486 C C . CYS A 1 189 ? 6.309 11.031 21.703 1 57.41 189 CYS A C 1
ATOM 1488 O O . CYS A 1 189 ? 6.082 11.578 22.781 1 57.41 189 CYS A O 1
ATOM 1490 N N . MET B 1 1 ? 0.767 37.438 13.562 1 57.59 1 MET B N 1
ATOM 1491 C CA . MET B 1 1 ? 0.693 36.594 14.766 1 57.59 1 MET B CA 1
ATOM 1492 C C . MET B 1 1 ? 1.137 35.188 14.484 1 57.59 1 MET B C 1
ATOM 1494 O O . MET B 1 1 ? 0.771 34.594 13.453 1 57.59 1 MET B O 1
ATOM 1498 N N . GLY B 1 2 ? 2.254 34.625 15.023 1 80.12 2 GLY B N 1
ATOM 1499 C CA . GLY B 1 2 ? 3.035 33.438 14.633 1 80.12 2 GLY B CA 1
ATOM 1500 C C . GLY B 1 2 ? 2.572 32.156 15.305 1 80.12 2 GLY B C 1
ATOM 1501 O O . GLY B 1 2 ? 1.708 32.188 16.188 1 80.12 2 GLY B O 1
ATOM 1502 N N . PHE B 1 3 ? 2.449 31.125 14.703 1 85.62 3 PHE B N 1
ATOM 1503 C CA . PHE B 1 3 ? 2.113 29.844 15.289 1 85.62 3 PHE B CA 1
ATOM 1504 C C . PHE B 1 3 ? 3.375 29.078 15.68 1 85.62 3 PHE B C 1
ATOM 1506 O O . PHE B 1 3 ? 4.414 29.219 15.031 1 85.62 3 PHE B O 1
ATOM 1513 N N . ARG B 1 4 ? 3.248 28.469 16.844 1 88.75 4 ARG B N 1
ATOM 1514 C CA . ARG B 1 4 ? 4.133 27.344 17.125 1 88.75 4 ARG B CA 1
ATOM 1515 C C . ARG B 1 4 ? 3.449 26.016 16.812 1 88.75 4 ARG B C 1
ATOM 1517 O O . ARG B 1 4 ? 2.238 25.875 17 1 88.75 4 ARG B O 1
ATOM 1524 N N . TYR B 1 5 ? 4.273 25.062 16.344 1 92.25 5 TYR B N 1
ATOM 1525 C CA . TYR B 1 5 ? 3.662 23.812 15.93 1 92.25 5 TYR B CA 1
ATOM 1526 C C . TYR B 1 5 ? 4.227 22.641 16.719 1 92.25 5 TYR B C 1
ATOM 1528 O O . TYR B 1 5 ? 5.406 22.625 17.078 1 92.25 5 TYR B O 1
ATOM 1536 N N . VAL B 1 6 ? 3.371 21.703 17 1 92.19 6 VAL B N 1
ATOM 1537 C CA . VAL B 1 6 ? 3.758 20.453 17.641 1 92.19 6 VAL B CA 1
ATOM 1538 C C . VAL B 1 6 ? 3.396 19.281 16.734 1 92.19 6 VAL B C 1
ATOM 1540 O O . VAL B 1 6 ? 2.258 19.172 16.281 1 92.19 6 VAL B O 1
ATOM 1543 N N . VAL B 1 7 ? 4.348 18.438 16.422 1 94.31 7 VAL B N 1
ATOM 1544 C CA . VAL B 1 7 ? 4.117 17.203 15.68 1 94.31 7 VAL B CA 1
ATOM 1545 C C . VAL B 1 7 ? 4.152 16.016 16.625 1 94.31 7 VAL B C 1
ATOM 1547 O O . VAL B 1 7 ? 5.094 15.859 17.406 1 94.31 7 VAL B O 1
ATOM 1550 N N . ARG B 1 8 ? 3.131 15.203 16.562 1 95.69 8 ARG B N 1
ATOM 1551 C CA . ARG B 1 8 ? 3.031 14.086 17.484 1 95.69 8 ARG B CA 1
ATOM 1552 C C . ARG B 1 8 ? 2.213 12.945 16.891 1 95.69 8 ARG B C 1
ATOM 1554 O O . ARG B 1 8 ? 1.499 13.141 15.898 1 95.69 8 ARG B O 1
ATOM 1561 N N . GLN B 1 9 ? 2.365 11.742 17.562 1 97.69 9 GLN B N 1
ATOM 1562 C CA . GLN B 1 9 ? 1.438 10.664 17.234 1 97.69 9 GLN B CA 1
ATOM 1563 C C . GLN B 1 9 ? 0.003 11.047 17.578 1 97.69 9 GLN B C 1
ATOM 1565 O O . GLN B 1 9 ? -0.239 11.727 18.578 1 97.69 9 GLN B O 1
ATOM 1570 N N . SER B 1 10 ? -0.885 10.609 16.781 1 98 10 SER B N 1
ATOM 1571 C CA . SER B 1 10 ? -2.293 10.891 17.031 1 98 10 SER B CA 1
ATOM 1572 C C . SER B 1 10 ? -2.801 10.109 18.25 1 98 10 SER B C 1
ATOM 1574 O O . SER B 1 10 ? -2.184 9.125 18.656 1 98 10 SER B O 1
ATOM 1576 N N . LYS B 1 11 ? -3.861 10.602 18.797 1 97.25 11 LYS B N 1
ATOM 1577 C CA . LYS B 1 11 ? -4.637 9.961 19.859 1 97.25 11 LYS B CA 1
ATOM 1578 C C . LYS B 1 11 ? -6.094 9.781 19.438 1 97.25 11 LYS B C 1
ATOM 1580 O O . LYS B 1 11 ? -6.547 10.398 18.469 1 97.25 11 LYS B O 1
ATOM 1585 N N . PRO B 1 12 ? -6.793 8.875 20.156 1 98 12 PRO B N 1
ATOM 1586 C CA . PRO B 1 12 ? -8.18 8.633 19.75 1 98 12 PRO B CA 1
ATOM 1587 C C . PRO B 1 12 ? -9 9.922 19.656 1 98 12 PRO B C 1
ATOM 1589 O O . PRO B 1 12 ? -9.844 10.047 18.766 1 98 12 PRO B O 1
ATOM 1592 N N . GLU B 1 13 ? -8.711 10.875 20.438 1 97.31 13 GLU B N 1
ATOM 1593 C CA . GLU B 1 13 ? -9.477 12.117 20.484 1 97.31 13 GLU B CA 1
ATOM 1594 C C . GLU B 1 13 ? -9.211 12.969 19.25 1 97.31 13 GLU B C 1
ATOM 1596 O O . GLU B 1 13 ? -9.945 13.914 18.969 1 97.31 13 GLU B O 1
ATOM 1601 N N . ASP B 1 14 ? -8.18 12.633 18.516 1 97.94 14 ASP B N 1
ATOM 1602 C CA . ASP B 1 14 ? -7.816 13.398 17.328 1 97.94 14 ASP B CA 1
ATOM 1603 C C . ASP B 1 14 ? -8.625 12.938 16.109 1 97.94 14 ASP B C 1
ATOM 1605 O O . ASP B 1 14 ? -8.609 13.594 15.062 1 97.94 14 ASP B O 1
ATOM 1609 N N . CYS B 1 15 ? -9.344 11.828 16.234 1 98.62 15 CYS B N 1
ATOM 1610 C CA . CYS B 1 15 ? -9.93 11.188 15.062 1 98.62 15 CYS B CA 1
ATOM 1611 C C . CYS B 1 15 ? -10.969 12.094 14.406 1 98.62 15 CYS B C 1
ATOM 1613 O O . CYS B 1 15 ? -11.125 12.078 13.188 1 98.62 15 CYS B O 1
ATOM 1615 N N . GLY B 1 16 ? -11.688 12.852 15.188 1 98.56 16 GLY B N 1
ATOM 1616 C CA . GLY B 1 16 ? -12.594 13.82 14.594 1 98.56 16 GLY B CA 1
ATOM 1617 C C . GLY B 1 16 ? -11.883 14.859 13.742 1 98.56 16 GLY B C 1
ATOM 1618 O O . GLY B 1 16 ? -12.328 15.18 12.641 1 98.56 16 GLY B O 1
ATOM 1619 N N . SER B 1 17 ? -10.797 15.406 14.242 1 98.5 17 SER B N 1
ATOM 1620 C CA . SER B 1 17 ? -10 16.391 13.516 1 98.5 17 SER B CA 1
ATOM 1621 C C . SER B 1 17 ? -9.367 15.766 12.273 1 98.5 17 SER B C 1
ATOM 1623 O O . SER B 1 17 ? -9.297 16.406 11.219 1 98.5 17 SER B O 1
ATOM 1625 N N . ILE B 1 18 ? -8.922 14.547 12.391 1 98.75 18 ILE B N 1
ATOM 1626 C CA . ILE B 1 18 ? -8.312 13.859 11.258 1 98.75 18 ILE B CA 1
ATOM 1627 C C . ILE B 1 18 ? -9.352 13.672 10.148 1 98.75 18 ILE B C 1
ATOM 1629 O O . ILE B 1 18 ? -9.07 13.938 8.977 1 98.75 18 ILE B O 1
ATOM 1633 N N . LEU B 1 19 ? -10.57 13.258 10.555 1 98.81 19 LEU B N 1
ATOM 1634 C CA . LEU B 1 19 ? -11.625 13.094 9.57 1 98.81 19 LEU B CA 1
ATOM 1635 C C . LEU B 1 19 ? -11.938 14.414 8.875 1 98.81 19 LEU B C 1
ATOM 1637 O O . LEU B 1 19 ? -12.133 14.453 7.66 1 98.81 19 LEU B O 1
ATOM 1641 N N . ARG B 1 20 ? -11.992 15.453 9.672 1 98.56 20 ARG B N 1
ATOM 1642 C CA . ARG B 1 20 ? -12.219 16.781 9.094 1 98.56 20 ARG B CA 1
ATOM 1643 C C . ARG B 1 20 ? -11.141 17.109 8.062 1 98.56 20 ARG B C 1
ATOM 1645 O O . ARG B 1 20 ? -11.453 17.609 6.98 1 98.56 20 ARG B O 1
ATOM 1652 N N . LEU B 1 21 ? -9.914 16.875 8.328 1 98.75 21 LEU B N 1
ATOM 1653 C CA . LEU B 1 21 ? -8.805 17.172 7.43 1 98.75 21 LEU B CA 1
ATOM 1654 C C . LEU B 1 21 ? -8.852 16.266 6.195 1 98.75 21 LEU B C 1
ATOM 1656 O O . LEU B 1 21 ? -8.492 16.703 5.098 1 98.75 21 LEU B O 1
ATOM 1660 N N . ILE B 1 22 ? -9.25 14.977 6.395 1 98.75 22 ILE B N 1
ATOM 1661 C CA . ILE B 1 22 ? -9.438 14.078 5.258 1 98.75 22 ILE B CA 1
ATOM 1662 C C . ILE B 1 22 ? -10.453 14.672 4.293 1 98.75 22 ILE B C 1
ATOM 1664 O O . ILE B 1 22 ? -10.234 14.68 3.076 1 98.75 22 ILE B O 1
ATOM 1668 N N . LYS B 1 23 ? -11.516 15.203 4.816 1 98.62 23 LYS B N 1
ATOM 1669 C CA . LYS B 1 23 ? -12.555 15.805 3.992 1 98.62 23 LYS B CA 1
ATOM 1670 C C . LYS B 1 23 ? -12.062 17.094 3.328 1 98.62 23 LYS B C 1
ATOM 1672 O O . LYS B 1 23 ? -12.391 17.359 2.172 1 98.62 23 LYS B O 1
ATOM 1677 N N . GLU B 1 24 ? -11.266 17.875 4.031 1 98.06 24 GLU B N 1
ATOM 1678 C CA . GLU B 1 24 ? -10.68 19.078 3.439 1 98.06 24 GLU B CA 1
ATOM 1679 C C . GLU B 1 24 ? -9.75 18.719 2.277 1 98.06 24 GLU B C 1
ATOM 1681 O O . GLU B 1 24 ? -9.727 19.406 1.26 1 98.06 24 GLU B O 1
ATOM 1686 N N . LEU B 1 25 ? -9 17.656 2.455 1 97.06 25 LEU B N 1
ATOM 1687 C CA . LEU B 1 25 ? -8.133 17.188 1.38 1 97.06 25 LEU B CA 1
ATOM 1688 C C . LEU B 1 25 ? -8.945 16.766 0.163 1 97.06 25 LEU B C 1
ATOM 1690 O O . LEU B 1 25 ? -8.594 17.094 -0.971 1 97.06 25 LEU B O 1
ATOM 1694 N N . ALA B 1 26 ? -10 16 0.394 1 96.38 26 ALA B N 1
ATOM 1695 C CA . ALA B 1 26 ? -10.883 15.602 -0.699 1 96.38 26 ALA B CA 1
ATOM 1696 C C . ALA B 1 26 ? -11.383 16.828 -1.469 1 96.38 26 ALA B C 1
ATOM 1698 O O . ALA B 1 26 ? -11.383 16.828 -2.701 1 96.38 26 ALA B O 1
ATOM 1699 N N . GLU B 1 27 ? -11.789 17.859 -0.745 1 95.81 27 GLU B N 1
ATOM 1700 C CA . GLU B 1 27 ? -12.242 19.094 -1.366 1 95.81 27 GLU B CA 1
ATOM 1701 C C . GLU B 1 27 ? -11.133 19.75 -2.18 1 95.81 27 GLU B C 1
ATOM 1703 O O . GLU B 1 27 ? -11.367 20.219 -3.299 1 95.81 27 GLU B O 1
ATOM 1708 N N . PHE B 1 28 ? -10.008 19.781 -1.586 1 92.25 28 PHE B N 1
ATOM 1709 C CA . PHE B 1 28 ? -8.844 20.344 -2.262 1 92.25 28 PHE B CA 1
ATOM 1710 C C . PHE B 1 28 ? -8.586 19.625 -3.582 1 92.25 28 PHE B C 1
ATOM 1712 O O . PHE B 1 28 ? -8.172 20.25 -4.562 1 92.25 28 PHE B O 1
ATOM 1719 N N . GLU B 1 29 ? -8.859 18.328 -3.625 1 90.56 29 GLU B N 1
ATOM 1720 C CA . GLU B 1 29 ? -8.625 17.5 -4.809 1 90.56 29 GLU B CA 1
ATOM 1721 C C . GLU B 1 29 ? -9.805 17.562 -5.77 1 90.56 29 GLU B C 1
ATOM 1723 O O . GLU B 1 29 ? -9.852 16.828 -6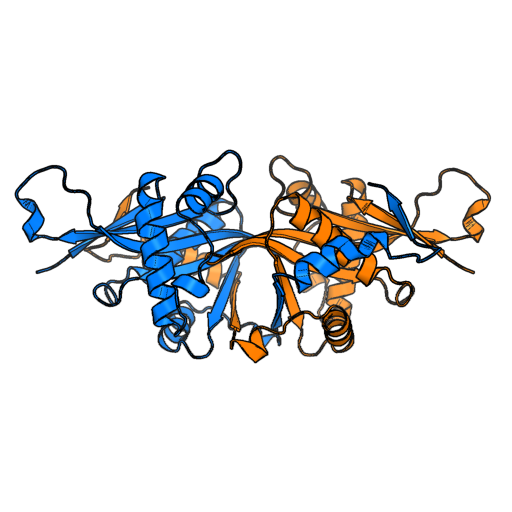.758 1 90.56 29 GLU B O 1
ATOM 1728 N N . GLY B 1 30 ? -10.797 18.312 -5.469 1 91.12 30 GLY B N 1
ATOM 1729 C CA . GLY B 1 30 ? -11.906 18.562 -6.379 1 91.12 30 GLY B CA 1
ATOM 1730 C C . GLY B 1 30 ? -13.039 17.562 -6.227 1 91.12 30 GLY B C 1
ATOM 1731 O O . GLY B 1 30 ? -13.859 17.406 -7.129 1 91.12 30 GLY B O 1
ATOM 1732 N N . GLU B 1 31 ? -13.039 16.859 -5.082 1 94.06 31 GLU B N 1
ATOM 1733 C CA . GLU B 1 31 ? -14.078 15.875 -4.832 1 9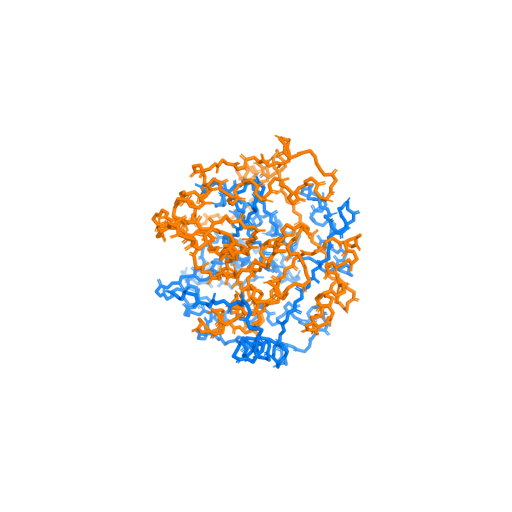4.06 31 GLU B CA 1
ATOM 1734 C C . GLU B 1 31 ? -15.125 16.406 -3.859 1 94.06 31 GLU B C 1
ATOM 1736 O O . GLU B 1 31 ? -14.867 17.375 -3.129 1 94.06 31 GLU B O 1
ATOM 1741 N N . ASP B 1 32 ? -16.281 15.828 -3.953 1 96.81 32 ASP B N 1
ATOM 1742 C CA . ASP B 1 32 ? -17.297 16.047 -2.912 1 96.81 32 ASP B CA 1
ATOM 1743 C C . ASP B 1 32 ? -17 15.188 -1.685 1 96.81 32 ASP B C 1
ATOM 1745 O O . ASP B 1 32 ? -17.188 13.969 -1.713 1 96.81 32 ASP B O 1
ATOM 1749 N N . PRO B 1 33 ? -16.578 15.789 -0.622 1 97.25 33 PRO B N 1
ATOM 1750 C CA . PRO B 1 33 ? -16.141 15 0.528 1 97.25 33 PRO B CA 1
ATOM 1751 C C . PRO B 1 33 ? -17.234 14.117 1.106 1 97.25 33 PRO B C 1
ATOM 1753 O O . PRO B 1 33 ? -16.969 13.016 1.589 1 97.25 33 PRO B O 1
ATOM 1756 N N . ASP B 1 34 ? -18.469 14.555 1.092 1 96 34 ASP B N 1
ATOM 1757 C CA . ASP B 1 34 ? -19.578 13.789 1.673 1 96 34 ASP B CA 1
ATOM 1758 C C . ASP B 1 34 ? -19.875 12.539 0.843 1 96 34 ASP B C 1
ATOM 1760 O O . ASP B 1 34 ? -20.406 11.555 1.36 1 96 34 ASP B O 1
ATOM 1764 N N . ARG B 1 35 ? -19.531 12.555 -0.376 1 95.5 35 ARG B N 1
ATOM 1765 C CA . ARG B 1 35 ? -19.734 11.406 -1.252 1 95.5 35 ARG B CA 1
ATOM 1766 C C . ARG B 1 35 ? -18.5 10.523 -1.295 1 95.5 35 ARG B C 1
ATOM 1768 O O . ARG B 1 35 ? -18.594 9.297 -1.238 1 95.5 35 ARG B O 1
ATOM 1775 N N . ALA B 1 36 ? -17.375 11.156 -1.333 1 95.69 36 ALA B N 1
ATOM 1776 C CA . ALA B 1 36 ? -16.125 10.445 -1.564 1 95.69 36 ALA B CA 1
ATOM 1777 C C . ALA B 1 36 ? -15.641 9.758 -0.289 1 95.69 36 ALA B C 1
ATOM 1779 O O . ALA B 1 36 ? -15.133 8.633 -0.335 1 95.69 36 ALA B O 1
ATOM 1780 N N . VAL B 1 37 ? -15.797 10.438 0.836 1 98.31 37 VAL B N 1
ATOM 1781 C CA . VAL B 1 37 ? -15.281 9.93 2.102 1 98.31 37 VAL B CA 1
ATOM 1782 C C . VAL B 1 37 ? -16.359 9.125 2.818 1 98.31 37 VAL B C 1
ATOM 1784 O O . VAL B 1 37 ? -17.344 9.688 3.309 1 98.31 37 VAL B O 1
ATOM 1787 N N . GLN B 1 38 ? -16.125 7.871 2.908 1 97.88 38 GLN B N 1
ATOM 1788 C CA . GLN B 1 38 ? -17.094 6.965 3.516 1 97.88 38 GLN B CA 1
ATOM 1789 C C . GLN B 1 38 ? -16.703 6.621 4.949 1 97.88 38 GLN B C 1
ATOM 1791 O O . GLN B 1 38 ? -17.562 6.258 5.762 1 97.88 38 GLN B O 1
ATOM 1796 N N . ASN B 1 39 ? -15.461 6.746 5.273 1 98.12 39 ASN B N 1
ATOM 1797 C CA . ASN B 1 39 ? -14.992 6.508 6.633 1 98.12 39 ASN B CA 1
ATOM 1798 C C . ASN B 1 39 ? -15.711 7.406 7.637 1 98.12 39 ASN B C 1
ATOM 1800 O O . ASN B 1 39 ? -15.953 8.586 7.359 1 98.12 39 ASN B O 1
ATOM 1804 N N . THR B 1 40 ? -16 6.844 8.805 1 98.25 40 THR B N 1
ATOM 1805 C CA . THR B 1 40 ? -16.516 7.609 9.93 1 98.25 40 THR B CA 1
ATOM 1806 C C . THR B 1 40 ? -15.445 7.805 10.992 1 98.25 40 THR B C 1
ATOM 1808 O O . THR B 1 40 ? -14.375 7.188 10.922 1 98.25 40 THR B O 1
ATOM 1811 N N . GLU B 1 41 ? -15.742 8.719 11.891 1 98.5 41 GLU B N 1
ATOM 1812 C CA . GLU B 1 41 ? -14.844 8.898 13.023 1 98.5 41 GLU B CA 1
ATOM 1813 C C . GLU B 1 41 ? -14.641 7.586 13.781 1 98.5 41 GLU B C 1
ATOM 1815 O O . GLU B 1 41 ? -13.531 7.27 14.203 1 98.5 41 GLU B O 1
ATOM 1820 N N . GLU B 1 42 ? -15.711 6.809 13.914 1 98.31 42 GLU B N 1
ATOM 1821 C CA . GLU B 1 42 ? -15.656 5.52 14.602 1 98.31 42 GLU B CA 1
ATOM 1822 C C . GLU B 1 42 ? -14.758 4.539 13.852 1 98.31 42 GLU B C 1
ATOM 1824 O O . GLU B 1 42 ? -14 3.789 14.469 1 98.31 42 GLU B O 1
ATOM 1829 N N . ASP B 1 43 ? -14.875 4.516 12.547 1 98.19 43 ASP B N 1
ATOM 1830 C CA . ASP B 1 43 ? -13.992 3.672 11.742 1 98.19 43 ASP B CA 1
ATOM 1831 C C . ASP B 1 43 ? -12.523 4 12.008 1 98.19 43 ASP B C 1
ATOM 1833 O O . ASP B 1 43 ? -11.703 3.1 12.203 1 98.19 43 ASP B O 1
ATOM 1837 N N . LEU B 1 44 ? -12.219 5.32 12 1 98.69 44 LEU B N 1
ATOM 1838 C CA . LEU B 1 44 ? -10.844 5.75 12.227 1 98.69 44 LEU B CA 1
ATOM 1839 C C . LEU B 1 44 ? -10.359 5.332 13.609 1 98.69 44 LEU B C 1
ATOM 1841 O O . LEU B 1 44 ? -9.227 4.875 13.766 1 98.69 44 LEU B O 1
ATOM 1845 N N . GLN B 1 45 ? -11.18 5.508 14.586 1 98.56 45 GLN B N 1
ATOM 1846 C CA . GLN B 1 45 ? -10.82 5.121 15.945 1 98.56 45 GLN B CA 1
ATOM 1847 C C . GLN B 1 45 ? -10.516 3.629 16.031 1 98.56 45 GLN B C 1
ATOM 1849 O O . GLN B 1 45 ? -9.5 3.227 16.594 1 98.56 45 GLN B O 1
ATOM 1854 N N . ASP B 1 46 ? -11.398 2.834 15.461 1 98.12 46 ASP B N 1
ATOM 1855 C CA . ASP B 1 46 ? -11.234 1.385 15.523 1 98.12 46 ASP B CA 1
ATOM 1856 C C . ASP B 1 46 ? -10.008 0.938 14.734 1 98.12 46 ASP B C 1
ATOM 1858 O O . ASP B 1 46 ? -9.234 0.101 15.203 1 98.12 46 ASP B O 1
ATOM 1862 N N . ASP B 1 47 ? -9.805 1.509 13.578 1 98.38 47 ASP B N 1
ATOM 1863 C CA . ASP B 1 47 ? -8.797 1.031 12.641 1 98.38 47 ASP B CA 1
ATOM 1864 C C . ASP B 1 47 ? -7.406 1.547 13.023 1 98.38 47 ASP B C 1
ATOM 1866 O O . ASP B 1 47 ? -6.395 1.026 12.555 1 98.38 47 ASP B O 1
ATOM 1870 N N . CYS B 1 48 ? -7.367 2.553 13.828 1 98.38 48 CYS B N 1
ATOM 1871 C CA . CYS B 1 48 ? -6.074 3.088 14.242 1 98.38 48 CYS B CA 1
ATOM 1872 C C . CYS B 1 48 ? -5.738 2.664 15.664 1 98.38 48 CYS B C 1
ATOM 1874 O O . CYS B 1 48 ? -4.566 2.449 15.992 1 98.38 48 CYS B O 1
ATOM 1876 N N . PHE B 1 49 ? -6.766 2.496 16.516 1 97.94 49 PHE B N 1
ATOM 1877 C CA . PHE B 1 49 ? -6.484 2.369 17.938 1 97.94 49 PHE B CA 1
ATOM 1878 C C . PHE B 1 49 ? -7.137 1.116 18.516 1 97.94 49 PHE B C 1
ATOM 1880 O O . PHE B 1 49 ? -6.98 0.816 19.703 1 97.94 49 PHE B O 1
ATOM 1887 N N . GLY B 1 50 ? -7.867 0.377 17.766 1 95.75 50 GLY B N 1
ATOM 1888 C CA . GLY B 1 50 ? -8.492 -0.851 18.219 1 95.75 50 GLY B CA 1
ATOM 1889 C C . GLY B 1 50 ? -7.512 -1.999 18.375 1 95.75 50 GLY B C 1
ATOM 1890 O O . GLY B 1 50 ? -6.312 -1.777 18.547 1 95.75 50 GLY B O 1
ATOM 1891 N N . ASP B 1 51 ? -7.965 -3.232 18.375 1 92.81 51 ASP B N 1
ATOM 1892 C CA . ASP B 1 51 ? -7.176 -4.434 18.625 1 92.81 51 ASP B CA 1
ATOM 1893 C C . ASP B 1 51 ? -6.07 -4.59 17.578 1 92.81 51 ASP B C 1
ATOM 1895 O O . ASP B 1 51 ? -4.973 -5.055 17.891 1 92.81 51 ASP B O 1
ATOM 1899 N N . HIS B 1 52 ? -6.434 -4.27 16.422 1 92.62 52 HIS B N 1
ATOM 1900 C CA . HIS B 1 52 ? -5.484 -4.293 15.312 1 92.62 52 HIS B CA 1
ATOM 1901 C C . HIS B 1 52 ? -5.43 -2.943 14.602 1 92.62 52 HIS B C 1
ATOM 1903 O O . HIS B 1 52 ? -6.453 -2.443 14.133 1 92.62 52 HIS B O 1
ATOM 1909 N N . ALA B 1 53 ? -4.281 -2.391 14.594 1 95.81 53 ALA B N 1
ATOM 1910 C CA . ALA B 1 53 ? -4.125 -1.12 13.891 1 95.81 53 ALA B CA 1
ATOM 1911 C C . ALA B 1 53 ? -3.877 -1.345 12.406 1 95.81 53 ALA B C 1
ATOM 1913 O O . ALA B 1 53 ? -2.893 -1.98 12.016 1 95.81 53 ALA B O 1
ATOM 1914 N N . TYR B 1 54 ? -4.711 -0.78 11.609 1 97.88 54 TYR B N 1
ATOM 1915 C CA . TYR B 1 54 ? -4.566 -0.894 10.164 1 97.88 54 TYR B CA 1
ATOM 1916 C C . TYR B 1 54 ? -3.779 0.284 9.602 1 97.88 54 TYR B C 1
ATOM 1918 O O . TYR B 1 54 ? -3.273 0.22 8.477 1 97.88 54 TYR B O 1
ATOM 1926 N N . PHE B 1 55 ? -3.771 1.328 10.352 1 98.56 55 PHE B N 1
ATOM 1927 C CA . PHE B 1 55 ? -2.945 2.488 10.039 1 98.56 55 PHE B CA 1
ATOM 1928 C C . PHE B 1 55 ? -2.514 3.203 11.312 1 98.56 55 PHE B C 1
ATOM 1930 O O . PHE B 1 55 ? -3.008 2.898 12.398 1 98.56 55 PHE B O 1
ATOM 1937 N N . ARG B 1 56 ? -1.521 4.039 11.148 1 98.5 56 ARG B N 1
ATOM 1938 C CA . ARG B 1 56 ? -1.124 5.023 12.148 1 98.5 56 ARG B CA 1
ATOM 1939 C C . ARG B 1 56 ? -1.15 6.434 11.57 1 98.5 56 ARG B C 1
ATOM 1941 O O . ARG B 1 56 ? -1.287 6.609 10.359 1 98.5 56 ARG B O 1
ATOM 1948 N N . CYS B 1 57 ? -1.099 7.375 12.477 1 98.69 57 CYS B N 1
ATOM 1949 C CA . CYS B 1 57 ? -1.241 8.75 12.008 1 98.69 57 CYS B CA 1
ATOM 1950 C C . CYS B 1 57 ? -0.455 9.711 12.883 1 98.69 57 CYS B C 1
ATOM 1952 O O . CYS B 1 57 ? -0.478 9.602 14.109 1 98.69 57 CYS B O 1
ATOM 1954 N N . LEU B 1 58 ? 0.323 10.555 12.266 1 98.38 58 LEU B N 1
ATOM 1955 C CA . LEU B 1 58 ? 0.885 11.734 12.922 1 98.38 58 LEU B CA 1
ATOM 1956 C C . LEU B 1 58 ? -0.013 12.945 12.711 1 98.38 58 LEU B C 1
ATOM 1958 O O . LEU B 1 58 ? -0.631 13.094 11.656 1 98.38 58 LEU B O 1
ATOM 1962 N N . VAL B 1 59 ? -0.036 13.812 13.695 1 98.06 59 VAL B N 1
ATOM 1963 C CA . VAL B 1 59 ? -0.756 15.07 13.555 1 98.06 59 VAL B CA 1
ATOM 1964 C C . VAL B 1 59 ? 0.158 16.234 13.93 1 98.06 59 VAL B C 1
ATOM 1966 O O . VAL B 1 59 ? 1.138 16.062 14.656 1 98.06 59 VAL B O 1
ATOM 1969 N N . THR B 1 60 ? -0.13 17.359 13.336 1 96.5 60 THR B N 1
ATOM 1970 C CA . THR B 1 60 ? 0.506 18.609 13.742 1 96.5 60 THR B CA 1
ATOM 1971 C C . THR B 1 60 ? -0.528 19.594 14.273 1 96.5 60 THR B C 1
ATOM 1973 O O . THR B 1 60 ? -1.561 19.828 13.641 1 96.5 60 THR B O 1
ATOM 1976 N N . GLU B 1 61 ? -0.197 20.172 15.375 1 95.25 61 GLU B N 1
ATOM 1977 C CA . GLU B 1 61 ? -1.043 21.156 16.047 1 95.25 61 GLU B CA 1
ATOM 1978 C C . GLU B 1 61 ? -0.451 22.562 15.922 1 95.25 61 GLU B C 1
ATOM 1980 O O . GLU B 1 61 ? 0.763 22.734 16.047 1 95.25 61 GLU B O 1
ATOM 1985 N N . ALA B 1 62 ? -1.311 23.469 15.641 1 94.31 62 ALA B N 1
ATOM 1986 C CA . ALA B 1 62 ? -0.924 24.875 15.664 1 94.31 62 ALA B CA 1
ATOM 1987 C C . ALA B 1 62 ? -1.329 25.531 16.984 1 94.31 62 ALA B C 1
ATOM 1989 O O . ALA B 1 6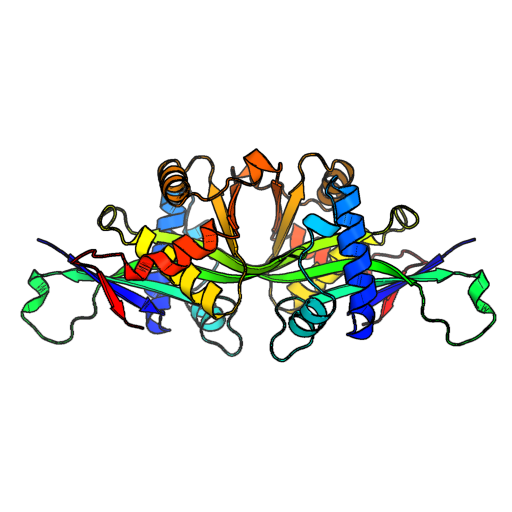2 ? -2.488 25.438 17.391 1 94.31 62 ALA B O 1
ATOM 1990 N N . ILE B 1 63 ? -0.391 26.125 17.625 1 89.88 63 ILE B N 1
ATOM 1991 C CA . ILE B 1 63 ? -0.614 26.859 18.859 1 89.88 63 ILE B CA 1
ATOM 1992 C C . ILE B 1 63 ? -0.361 28.344 18.625 1 89.88 63 ILE B C 1
ATOM 1994 O O . ILE B 1 63 ? 0.757 28.75 18.297 1 89.88 63 ILE B O 1
ATOM 1998 N N . SER B 1 64 ? -1.411 29.125 18.797 1 84.94 64 SER B N 1
ATOM 1999 C CA . SER B 1 64 ? -1.274 30.562 18.562 1 84.94 64 SER B CA 1
ATOM 2000 C C . SER B 1 64 ? -0.506 31.219 19.703 1 84.94 64 SER B C 1
ATOM 2002 O O . SER B 1 64 ? -0.667 30.844 20.875 1 84.94 64 SER B O 1
ATOM 2004 N N . ASP B 1 65 ? 0.367 32.188 19.391 1 74.56 65 ASP B N 1
ATOM 2005 C CA . ASP B 1 65 ? 1.079 32.969 20.391 1 74.56 65 ASP B CA 1
ATOM 2006 C C . ASP B 1 65 ? 0.104 33.719 21.312 1 74.56 65 ASP B C 1
ATOM 2008 O O . ASP B 1 65 ? 0.417 33.969 22.469 1 74.56 65 ASP B O 1
ATOM 2012 N N . ALA B 1 66 ? -0.943 34.281 20.75 1 68.19 66 ALA B N 1
ATOM 2013 C CA . ALA B 1 66 ? -1.934 35 21.531 1 68.19 66 ALA B CA 1
ATOM 2014 C C . ALA B 1 66 ? -2.543 34.094 22.609 1 68.19 66 ALA B C 1
ATOM 2016 O O . ALA B 1 66 ? -3.02 34.594 23.641 1 68.19 66 ALA B O 1
ATOM 2017 N N . ASP B 1 67 ? -2.574 32.906 22.328 1 58.09 67 ASP B N 1
ATOM 2018 C CA . ASP B 1 67 ? -3.176 31.938 23.25 1 58.09 67 ASP B CA 1
ATOM 2019 C C . ASP B 1 67 ? -2.24 31.641 24.406 1 58.09 67 ASP B C 1
ATOM 2021 O O . ASP B 1 67 ? -2.559 30.812 25.266 1 58.09 67 ASP B O 1
ATOM 2025 N N . HIS B 1 68 ? -1.07 32.344 24.469 1 52.97 68 HIS B N 1
ATOM 2026 C CA . HIS B 1 68 ? -0.15 32.031 25.547 1 52.97 68 HIS B CA 1
ATOM 2027 C C . HIS B 1 68 ? -0.764 32.344 26.906 1 52.97 68 HIS B C 1
ATOM 2029 O O . HIS B 1 68 ? -0.145 32.125 27.953 1 52.97 68 HIS B O 1
ATOM 2035 N N . ALA B 1 69 ? -1.578 33.406 26.984 1 46.44 69 ALA B N 1
ATOM 2036 C CA . ALA B 1 69 ? -1.884 33.75 28.375 1 46.44 69 ALA B CA 1
ATOM 2037 C C . ALA B 1 69 ? -2.377 32.5 29.141 1 46.44 69 ALA B C 1
ATOM 2039 O O . ALA B 1 69 ? -2.025 32.312 30.312 1 46.44 69 ALA B O 1
ATOM 2040 N N . ASP B 1 70 ? -3.641 31.922 28.969 1 47.75 70 ASP B N 1
ATOM 2041 C CA . ASP B 1 70 ? -4.199 30.906 29.844 1 47.75 70 ASP B CA 1
ATOM 2042 C C . ASP B 1 70 ? -3.699 29.516 29.453 1 47.75 70 ASP B C 1
ATOM 2044 O O . ASP B 1 70 ? -3.611 29.188 28.266 1 47.75 70 ASP B O 1
ATOM 2048 N N . LYS B 1 71 ? -3.123 28.688 30.453 1 48.44 71 LYS B N 1
ATOM 2049 C CA . LYS B 1 71 ? -2.43 27.406 30.578 1 48.44 71 LYS B CA 1
ATOM 2050 C C . LYS B 1 71 ? -2.721 26.484 29.391 1 48.44 71 LYS B C 1
ATOM 2052 O O . LYS B 1 71 ? -1.797 25.969 28.766 1 48.44 71 LYS B O 1
ATOM 2057 N N . ALA B 1 72 ? -3.691 25.562 29.5 1 47.91 72 ALA B N 1
ATOM 2058 C CA . ALA B 1 72 ? -4.004 24.188 29.109 1 47.91 72 ALA B CA 1
ATOM 2059 C C . ALA B 1 72 ? -4.438 24.109 27.656 1 47.91 72 ALA B C 1
ATOM 2061 O O . ALA B 1 72 ? -5.117 23.172 27.25 1 47.91 72 ALA B O 1
ATOM 2062 N N . GLU B 1 73 ? -4.387 25.172 26.781 1 54 73 GLU B N 1
ATOM 2063 C CA . GLU B 1 73 ? -5.23 25.125 25.594 1 54 73 GLU B CA 1
ATOM 2064 C C . GLU B 1 73 ? -4.609 24.25 24.516 1 54 73 GLU B C 1
ATOM 2066 O O . GLU B 1 73 ? -3.42 24.375 24.203 1 54 73 GLU B O 1
ATOM 2071 N N . ARG B 1 74 ? -5.145 23.062 24.266 1 65.5 74 ARG B N 1
ATOM 2072 C CA . ARG B 1 74 ? -4.848 22.125 23.188 1 65.5 74 ARG B CA 1
ATOM 2073 C C . ARG B 1 74 ? -4.836 22.844 21.844 1 65.5 74 ARG B C 1
ATOM 2075 O O . ARG B 1 74 ? -5.707 23.672 21.562 1 65.5 74 ARG B O 1
ATOM 2082 N N . GLY B 1 75 ? -3.688 22.953 21.188 1 86.44 75 GLY B N 1
ATOM 2083 C CA . GLY B 1 75 ? -3.613 23.484 19.828 1 86.44 75 GLY B CA 1
ATOM 2084 C C . GLY B 1 75 ? -4.633 22.859 18.891 1 86.44 75 GLY B C 1
ATOM 2085 O O . GLY B 1 75 ? -5.465 22.047 19.312 1 86.44 75 GLY B O 1
ATOM 2086 N N . THR B 1 76 ? -4.832 23.5 17.766 1 93.56 76 THR B N 1
ATOM 2087 C CA . THR B 1 76 ? -5.715 23 16.719 1 93.56 76 THR B CA 1
ATOM 2088 C C . THR B 1 76 ? -4.953 22.109 15.75 1 93.56 76 THR B C 1
ATOM 2090 O O . THR B 1 76 ? -3.873 22.469 15.273 1 93.56 76 THR B O 1
ATOM 2093 N N . VAL B 1 77 ? -5.496 20.906 15.531 1 97.56 77 VAL B N 1
ATOM 2094 C CA . VAL B 1 77 ? -4.879 20.016 14.555 1 97.56 77 VAL B CA 1
ATOM 2095 C C . VAL B 1 77 ? -5.059 20.578 13.148 1 97.56 77 VAL B C 1
ATOM 2097 O O . VAL B 1 77 ? -6.184 20.781 12.688 1 97.56 77 VAL B O 1
ATOM 2100 N N . VAL B 1 78 ? -3.926 20.828 12.445 1 98 78 VAL B N 1
ATOM 2101 C CA . VAL B 1 78 ? -4 21.547 11.18 1 98 78 VAL B CA 1
ATOM 2102 C C . VAL B 1 78 ? -3.375 20.703 10.07 1 98 78 VAL B C 1
ATOM 2104 O O . VAL B 1 78 ? -3.354 21.125 8.906 1 98 78 VAL B O 1
ATOM 2107 N N . GLY B 1 79 ? -2.84 19.531 10.367 1 98.5 79 GLY B N 1
ATOM 2108 C CA . GLY B 1 79 ? -2.242 18.625 9.391 1 98.5 79 GLY B CA 1
ATOM 2109 C C . GLY B 1 79 ? -2.096 17.219 9.906 1 98.5 79 GLY B C 1
ATOM 2110 O O . GLY B 1 79 ? -2.221 16.969 11.109 1 98.5 79 GLY B O 1
ATOM 2111 N N . TYR B 1 80 ? -1.887 16.328 8.984 1 98.75 80 TYR B N 1
ATOM 2112 C CA . TYR B 1 80 ? -1.722 14.938 9.367 1 98.75 80 TYR B CA 1
ATOM 2113 C C . TYR B 1 80 ? -0.946 14.164 8.305 1 98.75 80 TYR B C 1
ATOM 2115 O O . TYR B 1 80 ? -0.842 14.617 7.16 1 98.75 80 TYR B O 1
ATOM 2123 N N . ALA B 1 81 ? -0.336 13.125 8.695 1 98.75 81 ALA B N 1
ATOM 2124 C CA . ALA B 1 81 ? 0.248 12.086 7.852 1 98.75 81 ALA B CA 1
ATOM 2125 C C . ALA B 1 81 ? -0.239 10.703 8.266 1 98.75 81 ALA B C 1
ATOM 2127 O O . ALA B 1 81 ? 0.006 10.266 9.398 1 98.75 81 ALA B O 1
ATOM 2128 N N . MET B 1 82 ? -0.98 10.07 7.41 1 98.88 82 MET B N 1
ATOM 2129 C CA . MET B 1 82 ? -1.484 8.719 7.637 1 98.88 82 MET B CA 1
ATOM 2130 C C . MET B 1 82 ? -0.599 7.688 6.949 1 98.88 82 MET B C 1
ATOM 2132 O O . MET B 1 82 ? -0.26 7.836 5.773 1 98.88 82 MET B O 1
ATOM 2136 N N . TYR B 1 83 ? -0.212 6.617 7.699 1 98.81 83 TYR B N 1
ATOM 2137 C CA . TYR B 1 83 ? 0.749 5.672 7.148 1 98.81 83 TYR B CA 1
ATOM 2138 C C . TYR B 1 83 ? 0.508 4.27 7.695 1 98.81 83 TYR B C 1
ATOM 2140 O O . TYR B 1 83 ? -0.166 4.102 8.719 1 98.81 83 TYR B O 1
ATOM 2148 N N . PHE B 1 84 ? 0.993 3.277 7.055 1 98.75 84 PHE B N 1
ATOM 2149 C CA . PHE B 1 84 ? 0.965 1.886 7.484 1 98.75 84 PHE B CA 1
ATOM 2150 C C . PHE B 1 84 ? 2.119 1.104 6.871 1 98.75 84 PHE B C 1
ATOM 2152 O O . PHE B 1 84 ? 2.783 1.589 5.949 1 98.75 84 PHE B O 1
ATOM 2159 N N . CYS B 1 85 ? 2.379 -0.049 7.375 1 97.81 85 CYS B N 1
ATOM 2160 C CA . CYS B 1 85 ? 3.447 -0.889 6.844 1 97.81 85 CYS B CA 1
ATOM 2161 C C . CYS B 1 85 ? 2.994 -1.613 5.582 1 97.81 85 CYS B C 1
ATOM 2163 O O . CYS B 1 85 ? 1.895 -2.166 5.539 1 97.81 85 CYS B O 1
ATOM 2165 N N . ALA B 1 86 ? 3.793 -1.536 4.613 1 98.5 86 ALA B N 1
ATOM 2166 C CA . ALA B 1 86 ? 3.635 -2.256 3.354 1 98.5 86 ALA B CA 1
ATOM 2167 C C . ALA B 1 86 ? 4.801 -3.211 3.117 1 98.5 86 ALA B C 1
ATOM 2169 O O . ALA B 1 86 ? 5.598 -3.467 4.023 1 98.5 86 ALA B O 1
ATOM 2170 N N . TYR B 1 87 ? 4.781 -3.852 1.969 1 98.75 87 TYR B N 1
ATOM 2171 C CA . TYR B 1 87 ? 5.816 -4.848 1.715 1 98.75 87 TYR B CA 1
ATOM 2172 C C . TYR B 1 87 ? 6.168 -4.902 0.233 1 98.75 87 TYR B C 1
ATOM 2174 O O . TYR B 1 87 ? 5.285 -4.805 -0.624 1 98.75 87 TYR B O 1
ATOM 2182 N N . SER B 1 88 ? 7.383 -4.996 -0.063 1 98.31 88 SER B N 1
ATOM 2183 C CA . SER B 1 88 ? 7.918 -5.258 -1.396 1 98.31 88 SER B CA 1
ATOM 2184 C C . SER B 1 88 ? 8.469 -6.676 -1.502 1 98.31 88 SER B C 1
ATOM 2186 O O . SER B 1 88 ? 9.297 -7.09 -0.685 1 98.31 88 SER B O 1
ATOM 2188 N N . ALA B 1 89 ? 8.023 -7.355 -2.5 1 98.12 89 ALA B N 1
ATOM 2189 C CA . ALA B 1 89 ? 8.547 -8.695 -2.744 1 98.12 89 ALA B CA 1
ATOM 2190 C C . ALA B 1 89 ? 10.055 -8.656 -3.012 1 98.12 89 ALA B C 1
ATOM 2192 O O . ALA B 1 89 ? 10.742 -9.664 -2.844 1 98.12 89 ALA B O 1
ATOM 2193 N N . TRP B 1 90 ? 10.602 -7.492 -3.422 1 97.62 90 TRP B N 1
ATOM 2194 C CA . TRP B 1 90 ? 12 -7.375 -3.824 1 97.62 90 TRP B CA 1
ATOM 2195 C C . TRP B 1 90 ? 12.875 -6.945 -2.648 1 97.62 90 TRP B C 1
ATOM 2197 O O . TRP B 1 90 ? 13.93 -7.535 -2.404 1 97.62 90 TRP B O 1
ATOM 2207 N N . ILE B 1 91 ? 12.375 -5.969 -1.789 1 97.38 91 ILE B N 1
ATOM 2208 C CA . ILE B 1 91 ? 13.336 -5.383 -0.868 1 97.38 91 ILE B CA 1
ATOM 2209 C C . ILE B 1 91 ? 12.82 -5.496 0.564 1 97.38 91 ILE B C 1
ATOM 2211 O O . ILE B 1 91 ? 13.516 -5.133 1.514 1 97.38 91 ILE B O 1
ATOM 2215 N N . GLY B 1 92 ? 11.547 -5.969 0.711 1 98.06 92 GLY B N 1
ATOM 2216 C CA . GLY B 1 92 ? 11.047 -6.223 2.055 1 98.06 92 GLY B CA 1
ATOM 2217 C C . GLY B 1 92 ? 10.117 -5.137 2.559 1 98.06 92 GLY B C 1
ATOM 2218 O O . GLY B 1 92 ? 9.289 -4.621 1.804 1 98.06 92 GLY B O 1
ATOM 2219 N N . LYS B 1 93 ? 10.289 -4.809 3.83 1 98.25 93 LYS B N 1
ATOM 2220 C CA . LYS B 1 93 ? 9.367 -3.904 4.512 1 98.25 93 LYS B CA 1
ATOM 2221 C C . LYS B 1 93 ? 9.453 -2.496 3.932 1 98.25 93 LYS B C 1
ATOM 2223 O O . LYS B 1 93 ? 10.547 -1.975 3.705 1 98.25 93 LYS B O 1
ATOM 2228 N N . LEU B 1 94 ? 8.297 -1.909 3.691 1 98.56 94 LEU B N 1
ATOM 2229 C CA . LEU B 1 94 ? 8.148 -0.527 3.252 1 98.56 94 LEU B CA 1
ATOM 2230 C C . LEU B 1 94 ? 7.191 0.234 4.168 1 98.56 94 LEU B C 1
ATOM 2232 O O . LEU B 1 94 ? 6.348 -0.371 4.832 1 98.56 94 LEU B O 1
ATOM 2236 N N . MET B 1 95 ? 7.379 1.465 4.23 1 98.62 95 MET B N 1
ATOM 2237 C CA . MET B 1 95 ? 6.355 2.34 4.797 1 98.62 95 MET B CA 1
ATOM 2238 C C . MET B 1 95 ? 5.492 2.947 3.695 1 98.62 95 MET B C 1
ATOM 2240 O O . MET B 1 95 ? 6.012 3.426 2.686 1 98.62 95 MET B O 1
ATOM 2244 N N . TYR B 1 96 ? 4.203 2.857 3.846 1 98.88 96 TYR B N 1
ATOM 2245 C CA . TYR B 1 96 ? 3.283 3.469 2.893 1 98.88 96 TYR B CA 1
ATOM 2246 C C . TYR B 1 96 ? 2.678 4.746 3.461 1 98.88 96 TYR B C 1
ATOM 2248 O O . TYR B 1 96 ? 2.09 4.73 4.547 1 98.88 96 TYR B O 1
ATOM 2256 N N . LEU B 1 97 ? 2.879 5.844 2.795 1 98.81 97 LEU B N 1
ATOM 2257 C CA . LEU B 1 97 ? 2.24 7.109 3.146 1 98.81 97 LEU B CA 1
ATOM 2258 C C . LEU B 1 97 ? 0.905 7.262 2.426 1 98.81 97 LEU B C 1
ATOM 2260 O O . LEU B 1 97 ? 0.869 7.613 1.246 1 98.81 97 LEU B O 1
ATOM 2264 N N . GLU B 1 98 ? -0.179 7.055 3.096 1 98.56 98 GLU B N 1
ATOM 2265 C CA . GLU B 1 98 ? -1.514 7.062 2.506 1 98.56 98 GLU B CA 1
ATOM 2266 C C . GLU B 1 98 ? -1.974 8.484 2.201 1 98.56 98 GLU B C 1
ATOM 2268 O O . GLU B 1 98 ? -2.576 8.734 1.155 1 98.56 98 GLU B O 1
ATOM 2273 N N . ASP B 1 99 ? -1.737 9.375 3.145 1 98 99 ASP B N 1
ATOM 2274 C CA . ASP B 1 99 ? -2.135 10.766 2.975 1 98 99 ASP B CA 1
ATOM 2275 C C . ASP B 1 99 ? -1.169 11.703 3.697 1 98 99 ASP B C 1
ATOM 2277 O O . ASP B 1 99 ? -0.621 11.352 4.746 1 98 99 ASP B O 1
ATOM 2281 N N . LEU B 1 100 ? -1.032 12.82 3.125 1 98.25 100 LEU B N 1
ATOM 2282 C CA . LEU B 1 100 ? -0.357 13.969 3.719 1 98.25 100 LEU B CA 1
ATOM 2283 C C . LEU B 1 100 ? -1.117 15.258 3.424 1 98.25 100 LEU B C 1
ATOM 2285 O O . LEU B 1 100 ? -1.386 15.578 2.264 1 98.25 100 LEU B O 1
ATOM 2289 N N . PHE B 1 101 ? -1.461 15.953 4.5 1 98.19 101 PHE B N 1
ATOM 2290 C CA . PHE B 1 101 ? -2.207 17.188 4.285 1 98.19 101 PHE B CA 1
ATOM 2291 C C . PHE B 1 101 ? -1.897 18.203 5.375 1 98.19 101 PHE B C 1
ATOM 2293 O O . PHE B 1 101 ? -1.822 17.859 6.555 1 98.19 101 PHE B O 1
ATOM 2300 N N . VAL B 1 102 ? -1.606 19.328 4.992 1 97.56 102 VAL B N 1
ATOM 2301 C CA . VAL B 1 102 ? -1.495 20.5 5.855 1 97.56 102 VAL B CA 1
ATOM 2302 C C . VAL B 1 102 ? -2.426 21.594 5.352 1 97.56 102 VAL B C 1
ATOM 2304 O O . VAL B 1 102 ? -2.438 21.922 4.16 1 97.56 102 VAL B O 1
ATOM 2307 N N . GLN B 1 103 ? -3.219 22.172 6.23 1 97.81 103 GLN B N 1
ATOM 2308 C CA . GLN B 1 103 ? -4.113 23.266 5.836 1 97.81 103 GLN B CA 1
ATOM 2309 C C . GLN B 1 103 ? -3.346 24.391 5.148 1 97.81 103 GLN B C 1
ATOM 2311 O O . GLN B 1 103 ? -2.248 24.75 5.574 1 97.81 103 GLN B O 1
ATOM 2316 N N . PRO B 1 104 ? -3.943 24.953 4.129 1 96.44 104 PRO B N 1
ATOM 2317 C CA . PRO B 1 104 ? -3.258 25.969 3.33 1 96.44 104 PRO B CA 1
ATOM 2318 C C . PRO B 1 104 ? -2.709 27.109 4.18 1 96.44 104 PRO B C 1
ATOM 2320 O O . PRO B 1 104 ? -1.584 27.562 3.957 1 96.44 104 PRO B O 1
ATOM 2323 N N . ALA B 1 105 ? -3.383 27.531 5.199 1 95.06 105 ALA B N 1
ATOM 2324 C CA . ALA B 1 105 ? -3 28.672 6.027 1 95.06 105 ALA B CA 1
ATOM 2325 C C . ALA B 1 105 ? -1.723 28.391 6.809 1 95.06 105 ALA B C 1
ATOM 2327 O O . ALA B 1 105 ? -1.088 29.312 7.336 1 95.06 105 ALA B O 1
ATOM 2328 N N . HIS B 1 106 ? -1.366 27.141 6.879 1 95.31 106 HIS B N 1
ATOM 2329 C CA . HIS B 1 106 ? -0.232 26.766 7.719 1 95.31 106 HIS B CA 1
ATOM 2330 C C . HIS B 1 106 ? 0.899 26.172 6.883 1 95.31 106 HIS B C 1
ATOM 2332 O O . HIS B 1 106 ? 1.849 25.609 7.43 1 95.31 106 HIS B O 1
ATOM 2338 N N . ARG B 1 107 ? 0.814 26.219 5.582 1 94.06 107 ARG B N 1
ATOM 2339 C CA . ARG B 1 107 ? 1.849 25.719 4.691 1 94.06 107 ARG B CA 1
ATOM 2340 C C . ARG B 1 107 ? 3.025 26.688 4.602 1 94.06 107 ARG B C 1
ATOM 2342 O O . ARG B 1 107 ? 2.938 27.812 5.074 1 94.06 107 ARG B O 1
ATOM 2349 N N . GLY B 1 108 ? 4.148 26.188 4.152 1 90.81 108 GLY B N 1
ATOM 2350 C CA . GLY B 1 108 ? 5.344 27 4.031 1 90.81 108 GLY B CA 1
ATOM 2351 C C . GLY B 1 108 ? 6.125 27.109 5.328 1 90.81 108 GLY B C 1
ATOM 2352 O O . GLY B 1 108 ? 7.09 27.875 5.418 1 90.81 108 GLY B O 1
ATOM 2353 N N . GLN B 1 109 ? 5.703 26.359 6.344 1 90.5 109 GLN B N 1
ATOM 2354 C CA . GLN B 1 109 ? 6.34 26.391 7.656 1 90.5 109 GLN B CA 1
ATOM 2355 C C . GLN B 1 109 ? 7.227 25.156 7.867 1 90.5 109 GLN B C 1
ATOM 2357 O O . GLN B 1 109 ? 7.789 24.969 8.945 1 90.5 109 GLN B O 1
ATOM 2362 N N . GLY B 1 110 ? 7.25 24.234 6.895 1 92.06 110 GLY B N 1
ATOM 2363 C CA . GLY B 1 110 ? 8.07 23.031 7.016 1 92.06 110 GLY B CA 1
ATOM 2364 C C . GLY B 1 110 ? 7.316 21.859 7.617 1 92.06 110 GLY B C 1
ATOM 2365 O O . GLY B 1 110 ? 7.906 20.812 7.867 1 92.06 110 GLY B O 1
ATOM 2366 N N . LEU B 1 111 ? 6.039 21.984 7.809 1 94.12 111 LEU B N 1
ATOM 2367 C CA . LEU B 1 111 ? 5.254 20.953 8.477 1 94.12 111 LEU B CA 1
ATOM 2368 C C . LEU B 1 111 ? 5.164 19.703 7.621 1 94.12 111 LEU B C 1
ATOM 2370 O O . LEU B 1 111 ? 5.262 18.578 8.141 1 94.12 111 LEU B O 1
ATOM 2374 N N . GLY B 1 112 ? 4.988 19.875 6.305 1 95.38 112 GLY B N 1
ATOM 2375 C CA . GLY B 1 112 ? 4.953 18.719 5.418 1 95.38 112 GLY B CA 1
ATOM 2376 C C . GLY B 1 112 ? 6.219 17.891 5.477 1 95.38 112 GLY B C 1
ATOM 2377 O O . GLY B 1 112 ? 6.152 16.672 5.617 1 95.38 112 GLY B O 1
ATOM 2378 N N . LYS B 1 113 ? 7.293 18.594 5.387 1 94 113 LYS B N 1
ATOM 2379 C CA . LYS B 1 113 ? 8.586 17.906 5.457 1 94 113 LYS B CA 1
ATOM 2380 C C . LYS B 1 113 ? 8.773 17.219 6.805 1 94 113 LYS B C 1
ATOM 2382 O O . LYS B 1 113 ? 9.242 16.094 6.867 1 94 113 LYS B O 1
ATOM 2387 N N . ALA B 1 114 ? 8.398 17.891 7.875 1 93.94 114 ALA B N 1
ATOM 2388 C CA . ALA B 1 114 ? 8.523 17.328 9.219 1 93.94 114 ALA B CA 1
ATOM 2389 C C . ALA B 1 114 ? 7.727 16.031 9.336 1 93.94 114 ALA B C 1
ATOM 2391 O O . ALA B 1 114 ? 8.227 15.031 9.852 1 93.94 114 ALA B O 1
ATOM 2392 N N . LEU B 1 115 ? 6.523 16.031 8.844 1 96.31 115 LEU B N 1
ATOM 2393 C CA . LEU B 1 115 ? 5.645 14.875 8.922 1 96.31 115 LEU B CA 1
ATOM 2394 C C . LEU B 1 115 ? 6.207 13.711 8.102 1 96.31 115 LEU B C 1
ATOM 2396 O O . LEU B 1 115 ? 6.297 12.586 8.594 1 96.31 115 LEU B O 1
ATOM 2400 N N . VAL B 1 116 ? 6.641 13.992 6.883 1 96.81 116 VAL B N 1
ATOM 2401 C CA . VAL B 1 116 ? 7.148 12.953 5.988 1 96.81 116 VAL B CA 1
ATOM 2402 C C . VAL B 1 116 ? 8.438 12.359 6.555 1 96.81 116 VAL B C 1
ATOM 2404 O O . VAL B 1 116 ? 8.609 11.141 6.57 1 96.81 116 VAL B O 1
ATOM 2407 N N . CYS B 1 117 ? 9.305 13.188 7.031 1 95.25 117 CYS B N 1
ATOM 2408 C CA . CYS B 1 117 ? 10.562 12.719 7.594 1 95.25 117 CYS B CA 1
ATOM 2409 C C . CYS B 1 117 ? 10.32 11.852 8.82 1 95.25 117 CYS B C 1
ATOM 2411 O O . CYS B 1 117 ? 11 10.844 9.016 1 95.25 117 CYS B O 1
ATOM 2413 N N . LYS B 1 118 ? 9.406 12.25 9.625 1 96.19 118 LYS B N 1
ATOM 2414 C CA . LYS B 1 118 ? 9.109 11.453 10.812 1 96.19 118 LYS B CA 1
ATOM 2415 C C . LYS B 1 118 ? 8.539 10.094 10.43 1 96.19 118 LYS B C 1
ATOM 2417 O O . LYS B 1 118 ? 8.883 9.078 11.047 1 96.19 118 LYS B O 1
ATOM 2422 N N . VAL B 1 119 ? 7.645 10.039 9.445 1 97.62 119 VAL B N 1
ATOM 2423 C CA . VAL B 1 119 ? 7.121 8.766 8.977 1 97.62 119 VAL B CA 1
ATOM 2424 C C . VAL B 1 119 ? 8.266 7.887 8.469 1 97.62 119 VAL B C 1
ATOM 2426 O O . VAL B 1 119 ? 8.32 6.695 8.773 1 97.62 119 VAL B O 1
ATOM 2429 N N . ALA B 1 120 ? 9.156 8.484 7.719 1 97.44 120 ALA B N 1
ATOM 2430 C CA . ALA B 1 120 ? 10.32 7.75 7.219 1 97.44 120 ALA B CA 1
ATOM 2431 C C . ALA B 1 120 ? 11.18 7.23 8.367 1 97.44 120 ALA B C 1
ATOM 2433 O O . ALA B 1 120 ? 11.656 6.098 8.328 1 97.44 120 ALA B O 1
ATOM 2434 N N . GLN B 1 121 ? 11.375 8.078 9.367 1 96.56 121 GLN B N 1
ATOM 2435 C CA . GLN B 1 121 ? 12.156 7.688 10.531 1 96.56 121 GLN B CA 1
ATOM 2436 C C . GLN B 1 121 ? 11.523 6.5 11.242 1 96.56 121 GLN B C 1
ATOM 2438 O O . GLN B 1 121 ? 12.211 5.543 11.609 1 96.56 121 GLN B O 1
ATOM 2443 N N . ILE B 1 122 ? 10.242 6.551 11.469 1 96.88 122 ILE B N 1
ATOM 2444 C CA . ILE B 1 122 ? 9.508 5.457 12.086 1 96.88 122 ILE B CA 1
ATOM 2445 C C . ILE B 1 122 ? 9.695 4.18 11.273 1 96.88 122 ILE B C 1
ATOM 2447 O O . ILE B 1 122 ? 9.945 3.109 11.836 1 96.88 122 ILE B O 1
ATOM 2451 N N . GLY B 1 123 ? 9.578 4.301 9.938 1 97.62 123 GLY B N 1
ATOM 2452 C CA . GLY B 1 123 ? 9.805 3.162 9.062 1 97.62 123 GLY B CA 1
ATOM 2453 C C . GLY B 1 123 ? 11.203 2.594 9.18 1 97.62 123 GLY B C 1
ATOM 2454 O O . GLY B 1 123 ? 11.383 1.377 9.273 1 97.62 123 GLY B O 1
ATOM 2455 N N . SER B 1 124 ? 12.164 3.484 9.172 1 96.94 124 SER B N 1
ATOM 2456 C CA . SER B 1 124 ? 13.555 3.057 9.289 1 96.94 124 SER B CA 1
ATOM 2457 C C . SER B 1 124 ? 13.797 2.299 10.586 1 96.94 124 SER B C 1
ATOM 2459 O O . SER B 1 124 ? 14.477 1.271 10.602 1 96.94 124 SER B O 1
ATOM 2461 N N . GLU B 1 125 ? 13.234 2.754 11.641 1 96.25 125 GLU B N 1
ATOM 2462 C CA . GLU B 1 125 ? 13.375 2.125 12.953 1 96.25 125 GLU B CA 1
ATOM 2463 C C . GLU B 1 125 ? 12.719 0.748 12.969 1 96.25 125 GLU B C 1
ATOM 2465 O O . GLU B 1 125 ? 13.109 -0.121 13.75 1 96.25 125 GLU B O 1
ATOM 2470 N N . LYS B 1 126 ? 11.766 0.535 12.125 1 96 126 LYS B N 1
ATOM 2471 C CA . LYS B 1 126 ? 11.07 -0.745 12.031 1 96 126 LYS B CA 1
ATOM 2472 C C . LYS B 1 126 ? 11.742 -1.67 11.023 1 96 126 LYS B C 1
ATOM 2474 O O . LYS B 1 126 ? 11.258 -2.771 10.758 1 96 126 LYS B O 1
ATOM 2479 N N . GLY B 1 127 ? 12.797 -1.129 10.336 1 96 127 GLY B N 1
ATOM 2480 C CA . GLY B 1 127 ? 13.547 -1.955 9.406 1 96 127 GLY B CA 1
ATOM 2481 C C . GLY B 1 127 ? 13.07 -1.816 7.969 1 96 127 GLY B C 1
ATOM 2482 O O . GLY B 1 127 ? 13.422 -2.627 7.113 1 96 127 GLY B O 1
ATOM 2483 N N . CYS B 1 128 ? 12.219 -0.876 7.711 1 97.75 128 CYS B N 1
ATOM 2484 C CA . CYS B 1 128 ? 11.797 -0.615 6.34 1 97.75 128 CYS B CA 1
ATOM 2485 C C . CYS B 1 128 ? 12.984 -0.198 5.477 1 97.75 128 CYS B C 1
ATOM 2487 O O . CYS B 1 128 ? 13.898 0.483 5.953 1 97.75 128 CYS B O 1
ATOM 2489 N N . LYS B 1 129 ? 12.836 -0.581 4.207 1 97.25 129 LYS B N 1
ATOM 2490 C CA . LYS B 1 129 ? 13.922 -0.295 3.268 1 97.25 129 LYS B CA 1
ATOM 2491 C C . LYS B 1 129 ? 13.531 0.829 2.311 1 97.25 129 LYS B C 1
ATOM 2493 O O . LYS B 1 129 ? 14.32 1.213 1.444 1 97.25 129 LYS B O 1
ATOM 2498 N N . GLY B 1 130 ? 12.383 1.338 2.441 1 98 130 GLY B N 1
ATOM 2499 C CA . GLY B 1 130 ? 11.867 2.41 1.606 1 98 130 GLY B CA 1
ATOM 2500 C C . GLY B 1 130 ? 10.477 2.865 2.01 1 98 130 GLY B C 1
ATOM 2501 O O . GLY B 1 130 ? 9.938 2.41 3.021 1 98 130 GLY B O 1
ATOM 2502 N N . MET B 1 131 ? 9.992 3.762 1.24 1 98.56 131 MET B N 1
ATOM 2503 C CA . MET B 1 131 ? 8.648 4.316 1.397 1 98.56 131 MET B CA 1
ATOM 2504 C C . MET B 1 131 ? 7.98 4.516 0.042 1 98.56 131 MET B C 1
ATOM 2506 O O . MET B 1 131 ? 8.648 4.801 -0.951 1 98.56 131 MET B O 1
ATOM 2510 N N . GLN B 1 132 ? 6.688 4.355 0.02 1 98.69 132 GLN B N 1
ATOM 2511 C CA . GLN B 1 132 ? 5.914 4.488 -1.211 1 98.69 132 GLN B CA 1
ATOM 2512 C C . GLN B 1 132 ? 4.598 5.219 -0.959 1 98.69 132 GLN B C 1
ATOM 2514 O O . GLN B 1 132 ? 4.047 5.156 0.142 1 98.69 132 GLN B O 1
ATOM 2519 N N . TRP B 1 133 ? 4.121 5.969 -1.898 1 98.5 133 TRP B N 1
ATOM 2520 C CA . TRP B 1 133 ? 2.824 6.641 -1.844 1 98.5 133 TRP B CA 1
ATOM 2521 C C . TRP B 1 133 ? 2.303 6.934 -3.246 1 98.5 133 TRP B C 1
ATOM 2523 O O . TRP B 1 133 ? 2.965 6.617 -4.238 1 98.5 133 TRP B O 1
ATOM 2533 N N . VAL B 1 134 ? 1.08 7.414 -3.344 1 98.19 134 VAL B N 1
ATOM 2534 C CA . VAL B 1 134 ? 0.445 7.824 -4.594 1 98.19 134 VAL B CA 1
ATOM 2535 C C . VAL B 1 134 ? 0.135 9.32 -4.551 1 98.19 134 VAL B C 1
ATOM 2537 O O . VAL B 1 134 ? -0.318 9.836 -3.529 1 98.19 134 VAL B O 1
ATOM 2540 N N . VAL B 1 135 ? 0.403 9.961 -5.594 1 96.75 135 VAL B N 1
ATOM 2541 C CA . VAL B 1 135 ? 0.098 11.383 -5.727 1 96.75 135 VAL B CA 1
ATOM 2542 C C . VAL B 1 135 ? -0.689 11.633 -7.012 1 96.75 135 VAL B C 1
ATOM 2544 O O . VAL B 1 135 ? -0.55 10.883 -7.98 1 96.75 135 VAL B O 1
ATOM 2547 N N . GLN B 1 136 ? -1.511 12.625 -7.008 1 94.62 136 GLN B N 1
ATOM 2548 C CA . GLN B 1 136 ? -2.217 12.984 -8.227 1 94.62 136 GLN B CA 1
ATOM 2549 C C . GLN B 1 136 ? -1.314 13.781 -9.172 1 94.62 136 GLN B C 1
ATOM 2551 O O . GLN B 1 136 ? -0.645 14.727 -8.75 1 94.62 136 GLN B O 1
ATOM 2556 N N . ASP B 1 137 ? -1.397 13.453 -10.422 1 93.62 137 ASP B N 1
ATOM 2557 C CA . ASP B 1 137 ? -0.576 14.102 -11.438 1 93.62 137 ASP B CA 1
ATOM 2558 C C . ASP B 1 137 ? -0.847 15.609 -11.477 1 93.62 137 ASP B C 1
ATOM 2560 O O . ASP B 1 137 ? 0.066 16.406 -11.711 1 93.62 137 ASP B O 1
ATOM 2564 N N . SER B 1 138 ? -2.016 16.062 -11.203 1 91.94 138 SER B N 1
ATOM 2565 C CA . SER B 1 138 ? -2.426 17.453 -11.297 1 91.94 138 SER B CA 1
ATOM 2566 C C . SER B 1 138 ? -1.991 18.234 -10.062 1 91.94 138 SER B C 1
ATOM 2568 O O . SER B 1 138 ? -2.055 19.469 -10.055 1 91.94 138 SER B O 1
ATOM 2570 N N . ASN B 1 139 ? -1.619 17.484 -9.031 1 91.88 139 ASN B N 1
ATOM 2571 C CA . ASN B 1 139 ? -1.176 18.141 -7.809 1 91.88 139 ASN B CA 1
ATOM 2572 C C . ASN B 1 139 ? 0.271 18.609 -7.918 1 91.88 139 ASN B C 1
ATOM 2574 O O . ASN B 1 139 ? 1.166 18.047 -7.297 1 91.88 139 ASN B O 1
ATOM 2578 N N . ASN B 1 140 ? 0.473 19.703 -8.562 1 92 140 ASN B N 1
ATOM 2579 C CA . ASN B 1 140 ? 1.806 20.219 -8.875 1 92 140 ASN B CA 1
ATOM 2580 C C . ASN B 1 140 ? 2.58 20.562 -7.605 1 92 140 ASN B C 1
ATOM 2582 O O . ASN B 1 140 ? 3.783 20.312 -7.52 1 92 140 ASN B O 1
ATOM 2586 N N . SER B 1 141 ? 1.933 21.156 -6.707 1 92 141 SER B N 1
ATOM 2587 C CA . SER B 1 141 ? 2.594 21.547 -5.469 1 92 141 SER B CA 1
ATOM 2588 C C . SER B 1 141 ? 3.146 20.328 -4.727 1 92 141 SER B C 1
ATOM 2590 O O . SER B 1 141 ? 4.281 20.359 -4.242 1 92 141 SER B O 1
ATOM 2592 N N . ALA B 1 142 ? 2.324 19.281 -4.637 1 93.75 142 ALA B N 1
ATOM 2593 C CA . ALA B 1 142 ? 2.783 18.062 -3.98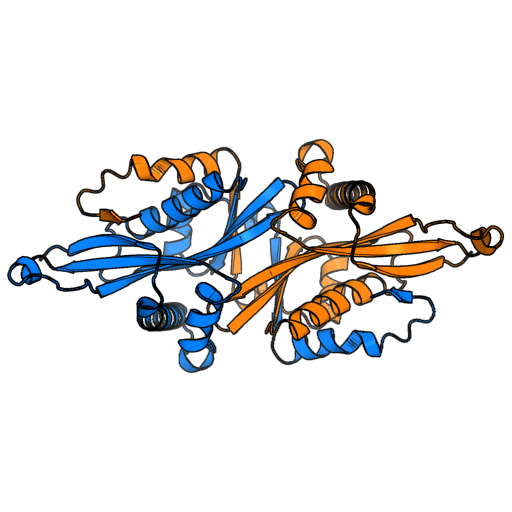8 1 93.75 142 ALA B CA 1
ATOM 2594 C C . ALA B 1 142 ? 3.949 17.438 -4.754 1 93.75 142 ALA B C 1
ATOM 2596 O O . ALA B 1 142 ? 4.934 17 -4.152 1 93.75 142 ALA B O 1
ATOM 2597 N N . ARG B 1 143 ? 3.848 17.406 -6.062 1 94.56 143 ARG B N 1
ATOM 2598 C CA . ARG B 1 143 ? 4.898 16.812 -6.883 1 94.56 143 ARG B CA 1
ATOM 2599 C C . ARG B 1 143 ? 6.215 17.562 -6.715 1 94.56 143 ARG B C 1
ATOM 2601 O O . ARG B 1 143 ? 7.277 16.938 -6.613 1 94.56 143 ARG B O 1
ATOM 2608 N N . GLN B 1 144 ? 6.176 18.844 -6.68 1 94.38 144 GLN B N 1
ATOM 2609 C CA . GLN B 1 144 ? 7.367 19.641 -6.445 1 94.38 144 GLN B CA 1
ATOM 2610 C C . GLN B 1 144 ? 7.949 19.375 -5.059 1 94.38 144 GLN B C 1
ATOM 2612 O O . GLN B 1 144 ? 9.164 19.281 -4.895 1 94.38 144 GLN B O 1
ATOM 2617 N N . PHE B 1 145 ? 7.051 19.312 -4.145 1 95.44 145 PHE B N 1
ATOM 2618 C CA . PHE B 1 145 ? 7.445 19.016 -2.775 1 95.44 145 PHE B CA 1
ATOM 2619 C C . PHE B 1 145 ? 8.203 17.688 -2.715 1 95.44 145 PHE B C 1
ATOM 2621 O O . PHE B 1 145 ? 9.289 17.625 -2.133 1 95.44 145 PHE B O 1
ATOM 2628 N N . TYR B 1 146 ? 7.688 16.609 -3.32 1 96.38 146 TYR B N 1
ATOM 2629 C CA . TYR B 1 146 ? 8.305 15.297 -3.271 1 96.38 146 TYR B CA 1
ATOM 2630 C C . TYR B 1 146 ? 9.586 15.258 -4.086 1 96.38 146 TYR B C 1
ATOM 2632 O O . TYR B 1 146 ? 10.531 14.539 -3.742 1 96.38 146 TYR B O 1
ATOM 2640 N N . ASN B 1 147 ? 9.609 16.031 -5.16 1 93.81 147 ASN B N 1
ATOM 2641 C CA . ASN B 1 147 ? 10.844 16.172 -5.93 1 93.81 147 ASN B CA 1
ATOM 2642 C C . ASN B 1 147 ? 11.977 16.734 -5.078 1 93.81 147 ASN B C 1
ATOM 2644 O O . ASN B 1 147 ? 13.117 16.281 -5.191 1 93.81 147 ASN B O 1
ATOM 2648 N N . ARG B 1 148 ? 11.656 17.688 -4.227 1 92.81 148 ARG B N 1
ATOM 2649 C CA . ARG B 1 148 ? 12.656 18.281 -3.35 1 92.81 148 ARG B CA 1
ATOM 2650 C C . ARG B 1 148 ? 13.18 17.266 -2.336 1 92.81 148 ARG B C 1
ATOM 2652 O O . ARG B 1 148 ? 14.258 17.438 -1.776 1 92.81 148 ARG B O 1
ATOM 2659 N N . LEU B 1 149 ? 12.445 16.266 -2.055 1 93.56 149 LEU B N 1
ATOM 2660 C CA . LEU B 1 149 ? 12.867 15.18 -1.164 1 93.56 149 LEU B CA 1
ATOM 2661 C C . LEU B 1 149 ? 13.609 14.094 -1.936 1 93.56 149 LEU B C 1
ATOM 2663 O O . LEU B 1 149 ? 13.953 13.055 -1.373 1 93.56 149 LEU B O 1
ATOM 2667 N N . ASP B 1 150 ? 13.742 14.266 -3.262 1 93.75 150 ASP B N 1
ATOM 2668 C CA . ASP B 1 150 ? 14.414 13.344 -4.168 1 93.75 150 ASP B CA 1
ATOM 2669 C C . ASP B 1 150 ? 13.648 12.023 -4.273 1 93.75 150 ASP B C 1
ATOM 2671 O O . ASP B 1 150 ? 14.258 10.953 -4.34 1 93.75 150 ASP B O 1
ATOM 2675 N N . ALA B 1 151 ? 12.383 12.125 -4.148 1 97 151 ALA B N 1
ATOM 2676 C CA . ALA B 1 151 ? 11.539 10.969 -4.418 1 97 151 ALA B CA 1
ATOM 2677 C C . ALA B 1 151 ? 11.539 10.625 -5.906 1 97 151 ALA B C 1
ATOM 2679 O O . ALA B 1 151 ? 11.734 11.492 -6.754 1 97 151 ALA B O 1
ATOM 2680 N N . VAL B 1 152 ? 11.305 9.367 -6.16 1 96.69 152 VAL B N 1
ATOM 2681 C CA . VAL B 1 152 ? 11.297 8.891 -7.539 1 96.69 152 VAL B CA 1
ATOM 2682 C C . VAL B 1 152 ? 9.859 8.695 -8.008 1 96.69 152 VAL B C 1
ATOM 2684 O O . VAL B 1 152 ? 9.023 8.148 -7.281 1 96.69 152 VAL B O 1
ATOM 2687 N N . ASP B 1 153 ? 9.562 9.18 -9.203 1 96.94 153 ASP B N 1
ATOM 2688 C CA . ASP B 1 153 ? 8.297 8.891 -9.867 1 96.94 153 ASP B CA 1
ATOM 2689 C C . ASP B 1 153 ? 8.344 7.543 -10.578 1 96.94 153 ASP B C 1
ATOM 2691 O O . ASP B 1 153 ? 8.727 7.469 -11.75 1 96.94 153 ASP B O 1
ATOM 2695 N N . MET B 1 154 ? 7.84 6.523 -9.961 1 96.44 154 MET B N 1
ATOM 2696 C CA . MET B 1 154 ? 7.945 5.164 -10.484 1 96.44 154 MET B CA 1
ATOM 2697 C C . MET B 1 154 ? 7.008 4.961 -11.672 1 96.44 154 MET B C 1
ATOM 2699 O O . MET B 1 154 ? 7.23 4.074 -12.5 1 96.44 154 MET B O 1
ATOM 2703 N N . THR B 1 155 ? 5.953 5.684 -11.695 1 97.12 155 THR B N 1
ATOM 2704 C CA . THR B 1 155 ? 5.105 5.656 -12.883 1 97.12 155 THR B CA 1
ATOM 2705 C C . THR B 1 155 ? 5.891 6.102 -14.117 1 97.12 155 THR B C 1
ATOM 2707 O O . THR B 1 155 ? 5.801 5.477 -15.18 1 97.12 155 THR B O 1
ATOM 2710 N N . ALA B 1 156 ? 6.652 7.16 -13.984 1 95 156 ALA B N 1
ATOM 2711 C CA . ALA B 1 156 ? 7.441 7.684 -15.094 1 95 156 ALA B CA 1
ATOM 2712 C C . ALA B 1 156 ? 8.633 6.777 -15.398 1 95 156 ALA B C 1
ATOM 2714 O O . ALA B 1 156 ? 8.914 6.473 -16.562 1 95 156 ALA B O 1
ATOM 2715 N N . THR B 1 157 ? 9.328 6.258 -14.414 1 94.5 157 THR B N 1
ATOM 2716 C CA . THR B 1 157 ? 10.594 5.562 -14.617 1 94.5 157 THR B CA 1
ATOM 2717 C C . THR B 1 157 ? 10.359 4.086 -14.93 1 94.5 157 THR B C 1
ATOM 2719 O O . THR B 1 157 ? 11.086 3.492 -15.727 1 94.5 157 THR B O 1
ATOM 2722 N N . ASP B 1 158 ? 9.297 3.477 -14.344 1 93 158 ASP B N 1
ATOM 2723 C CA . ASP B 1 158 ? 9.117 2.029 -14.43 1 93 158 ASP B CA 1
ATOM 2724 C C . ASP B 1 158 ? 7.816 1.676 -15.141 1 93 158 ASP B C 1
ATOM 2726 O O . ASP B 1 158 ? 7.543 0.502 -15.398 1 93 158 ASP B O 1
ATOM 2730 N N . GLY B 1 159 ? 7.02 2.66 -15.414 1 95.31 159 GLY B N 1
ATOM 2731 C CA . GLY B 1 159 ? 5.742 2.414 -16.062 1 95.31 159 GLY B CA 1
ATOM 2732 C C . GLY B 1 159 ? 4.699 1.829 -15.133 1 95.31 159 GLY B C 1
ATOM 2733 O O . GLY B 1 159 ? 3.807 1.1 -15.57 1 95.31 159 GLY B O 1
ATOM 2734 N N . TRP B 1 160 ? 4.785 2.086 -13.836 1 97.06 160 TRP B N 1
ATOM 2735 C CA . TRP B 1 160 ? 3.861 1.534 -12.852 1 97.06 160 TRP B CA 1
ATOM 2736 C C . TRP B 1 160 ? 2.496 2.211 -12.945 1 97.06 160 TRP B C 1
ATOM 2738 O O . TRP B 1 160 ? 2.41 3.438 -13.031 1 97.06 160 TRP B O 1
ATOM 2748 N N . ARG B 1 161 ? 1.472 1.446 -12.961 1 97.56 161 ARG B N 1
ATOM 2749 C CA . ARG B 1 161 ? 0.087 1.907 -12.945 1 97.56 161 ARG B CA 1
ATOM 2750 C C . ARG B 1 161 ? -0.657 1.358 -11.734 1 97.56 161 ARG B C 1
ATOM 2752 O O . ARG B 1 161 ? -0.496 0.19 -11.375 1 97.56 161 ARG B O 1
ATOM 2759 N N . VAL B 1 162 ? -1.405 2.232 -11.133 1 98.25 162 VAL B N 1
ATOM 2760 C CA . VAL B 1 162 ? -2.211 1.813 -9.984 1 98.25 162 VAL B CA 1
ATOM 2761 C C . VAL B 1 162 ? -3.541 1.24 -10.477 1 98.25 162 VAL B C 1
ATOM 2763 O O . VAL B 1 162 ? -4.262 1.89 -11.234 1 98.25 162 VAL B O 1
ATOM 2766 N N . MET B 1 163 ? -3.826 0.027 -10.062 1 98.19 163 MET B N 1
ATOM 2767 C CA . MET B 1 163 ? -5.09 -0.629 -10.383 1 98.19 163 MET B CA 1
ATOM 2768 C C . MET B 1 163 ? -5.906 -0.884 -9.117 1 98.19 163 MET B C 1
ATOM 2770 O O . MET B 1 163 ? -5.352 -0.928 -8.016 1 98.19 163 MET B O 1
ATOM 2774 N N . GLY B 1 164 ? -7.199 -1.009 -9.312 1 98 164 GLY B N 1
ATOM 2775 C CA . GLY B 1 164 ? -7.984 -1.296 -8.117 1 98 164 GLY B CA 1
ATOM 2776 C C . GLY B 1 164 ? -9.352 -1.873 -8.43 1 98 164 GLY B C 1
ATOM 2777 O O . GLY B 1 164 ? -9.82 -1.795 -9.57 1 98 164 GLY B O 1
ATOM 2778 N N . LEU B 1 165 ? -9.906 -2.555 -7.5 1 97.69 165 LEU B N 1
ATOM 2779 C CA . LEU B 1 165 ? -11.297 -2.982 -7.406 1 97.69 165 LEU B CA 1
ATOM 2780 C C . LEU B 1 165 ? -12 -2.305 -6.23 1 97.69 165 LEU B C 1
ATOM 2782 O O . LEU B 1 165 ? -11.453 -2.248 -5.129 1 97.69 165 LEU B O 1
ATOM 2786 N N . ARG B 1 166 ? -13.172 -1.791 -6.477 1 94.44 166 ARG B N 1
ATOM 2787 C CA . ARG B 1 166 ? -13.922 -1.118 -5.422 1 94.44 166 ARG B CA 1
ATOM 2788 C C . ARG B 1 166 ? -15.406 -1.44 -5.52 1 94.44 166 ARG B C 1
ATOM 2790 O O . ARG B 1 166 ? -15.891 -1.875 -6.57 1 94.44 166 ARG B O 1
ATOM 2797 N N . GLY B 1 167 ? -16.109 -1.243 -4.426 1 92.44 167 GLY B N 1
ATOM 2798 C CA . GLY B 1 167 ? -17.562 -1.369 -4.414 1 92.44 167 GLY B CA 1
ATOM 2799 C C . GLY B 1 167 ? -18.047 -2.709 -4.93 1 92.44 167 GLY B C 1
ATOM 2800 O O . GLY B 1 167 ? -17.594 -3.76 -4.48 1 92.44 167 GLY B O 1
ATOM 2801 N N . GLU B 1 168 ? -18.953 -2.646 -5.93 1 93.56 168 GLU B N 1
ATOM 2802 C CA . GLU B 1 168 ? -19.609 -3.84 -6.449 1 93.56 168 GLU B CA 1
ATOM 2803 C C . GLU B 1 168 ? -18.625 -4.727 -7.203 1 93.56 168 GLU B C 1
ATOM 2805 O O . GLU B 1 168 ? -18.734 -5.957 -7.164 1 93.56 168 GLU B O 1
ATOM 2810 N N . ASN B 1 169 ? -17.719 -4.09 -7.887 1 94.38 169 ASN B N 1
ATOM 2811 C CA . ASN B 1 169 ? -16.734 -4.879 -8.617 1 94.38 169 ASN B CA 1
ATOM 2812 C C . ASN B 1 169 ? -15.875 -5.715 -7.676 1 94.38 169 ASN B C 1
ATOM 2814 O O . ASN B 1 169 ? -15.602 -6.883 -7.949 1 94.38 169 ASN B O 1
ATOM 2818 N N . PHE B 1 170 ? -15.5 -5.117 -6.559 1 97.38 170 PHE B N 1
ATOM 2819 C CA . PHE B 1 170 ? -14.742 -5.836 -5.539 1 97.38 170 PHE B CA 1
ATOM 2820 C C . PHE B 1 170 ? -15.57 -6.98 -4.961 1 97.38 170 PHE B C 1
ATOM 2822 O O . PHE B 1 170 ? -15.086 -8.109 -4.863 1 97.38 170 PHE B O 1
ATOM 2829 N N . SER B 1 171 ? -16.781 -6.715 -4.641 1 95.31 171 SER B N 1
ATOM 2830 C CA . SER B 1 171 ? -17.672 -7.73 -4.082 1 95.31 171 SER B CA 1
ATOM 2831 C C . SER B 1 171 ? -17.875 -8.883 -5.055 1 95.31 171 SER B C 1
ATOM 2833 O O . SER B 1 171 ? -17.891 -10.047 -4.648 1 95.31 171 SER B O 1
ATOM 2835 N N . HIS B 1 172 ? -18.016 -8.555 -6.324 1 94.75 172 HIS B N 1
ATOM 2836 C CA . HIS B 1 172 ? -18.203 -9.578 -7.348 1 94.75 172 HIS B CA 1
ATOM 2837 C C . HIS B 1 172 ? -17 -10.5 -7.438 1 94.75 172 HIS B C 1
ATOM 2839 O O . HIS B 1 172 ? -17.141 -11.727 -7.434 1 94.75 172 HIS B O 1
ATOM 2845 N N . VAL B 1 173 ? -15.82 -9.945 -7.453 1 95.06 173 VAL B N 1
ATOM 2846 C CA . VAL B 1 173 ? -14.594 -10.727 -7.562 1 95.06 173 VAL B CA 1
ATOM 2847 C C . VAL B 1 173 ? -14.414 -11.578 -6.309 1 95.06 173 VAL B C 1
ATOM 2849 O O . VAL B 1 173 ? -14.062 -12.758 -6.398 1 95.06 173 VAL B O 1
ATOM 2852 N N . ALA B 1 174 ? -14.695 -11.016 -5.148 1 94.5 174 ALA B N 1
ATOM 2853 C CA . ALA B 1 174 ? -14.555 -11.719 -3.873 1 94.5 174 ALA B CA 1
ATOM 2854 C C . ALA B 1 174 ? -15.5 -12.914 -3.797 1 94.5 174 ALA B C 1
ATOM 2856 O O . ALA B 1 174 ? -15.219 -13.891 -3.098 1 94.5 174 ALA B O 1
ATOM 2857 N N . ASN B 1 175 ? -16.562 -12.859 -4.555 1 91.94 175 ASN B N 1
ATOM 2858 C CA . ASN B 1 175 ? -17.562 -13.914 -4.488 1 91.94 175 ASN B CA 1
ATOM 2859 C C . ASN B 1 175 ? -17.469 -14.852 -5.691 1 91.94 175 ASN B C 1
ATOM 2861 O O . ASN B 1 175 ? -18.312 -15.734 -5.863 1 91.94 175 ASN B O 1
ATOM 2865 N N . SER B 1 176 ? -16.578 -14.633 -6.508 1 86.69 176 SER B N 1
ATOM 2866 C CA . SER B 1 176 ? -16.516 -15.359 -7.777 1 86.69 176 SER B CA 1
ATOM 2867 C C . SER B 1 176 ? -15.883 -16.734 -7.598 1 86.69 176 SER B C 1
ATOM 2869 O O . SER B 1 176 ? -15.961 -17.578 -8.492 1 86.69 176 SER B O 1
ATOM 2871 N N . LEU B 1 177 ? -15.055 -16.938 -6.594 1 76.06 177 LEU B N 1
ATOM 2872 C CA . LEU B 1 177 ? -14.406 -18.234 -6.402 1 76.06 177 LEU B CA 1
ATOM 2873 C C . LEU B 1 177 ? -15.438 -19.359 -6.344 1 76.06 177 LEU B C 1
ATOM 2875 O O . LEU B 1 177 ? -15.172 -20.469 -6.82 1 76.06 177 LEU B O 1
ATOM 2879 N N . THR B 1 178 ? -16.453 -19.109 -5.684 1 62.66 178 THR B N 1
ATOM 2880 C CA . THR B 1 178 ? -17.469 -20.141 -5.539 1 62.66 178 THR B CA 1
ATOM 2881 C C . THR B 1 178 ? -17.969 -20.609 -6.902 1 62.66 178 THR B C 1
ATOM 2883 O O . THR B 1 178 ? -18.438 -21.734 -7.043 1 62.66 178 THR B O 1
ATOM 2886 N N . ASN B 1 179 ? -17.75 -19.828 -7.883 1 54.53 179 ASN B N 1
ATOM 2887 C CA . ASN B 1 179 ? -18.297 -20.141 -9.195 1 54.53 179 ASN B CA 1
ATOM 2888 C C . ASN B 1 179 ? -17.234 -20.734 -10.125 1 54.53 179 ASN B C 1
ATOM 2890 O O . ASN B 1 179 ? -17.5 -20.953 -11.305 1 54.53 179 ASN B O 1
ATOM 2894 N N . LEU B 1 180 ? -16.031 -20.688 -9.586 1 57.59 180 LEU B N 1
ATOM 2895 C CA . LEU B 1 180 ? -14.977 -21.219 -10.445 1 57.59 180 LEU B CA 1
ATOM 2896 C C . LEU B 1 180 ? -15.07 -22.75 -10.531 1 57.59 180 LEU B C 1
ATOM 2898 O O . LEU B 1 180 ? -14.961 -23.438 -9.523 1 57.59 180 LEU B O 1
ATOM 2902 N N . GLU B 1 181 ? -16.016 -23.141 -11.359 1 52.91 181 GLU B N 1
ATOM 2903 C CA . GLU B 1 181 ? -16.156 -24.562 -11.695 1 52.91 181 GLU B CA 1
ATOM 2904 C C . GLU B 1 181 ? -14.906 -25.109 -12.359 1 52.91 181 GLU B C 1
ATOM 2906 O O . GLU B 1 181 ? -14.914 -25.438 -13.547 1 52.91 181 GLU B O 1
ATOM 2911 N N . THR B 1 182 ? -13.734 -24.406 -12.094 1 58.97 182 THR B N 1
ATOM 2912 C CA . THR B 1 182 ? -12.711 -25.062 -12.906 1 58.97 182 THR B CA 1
ATOM 2913 C C . THR B 1 182 ? -12.336 -26.406 -12.305 1 58.97 182 THR B C 1
ATOM 2915 O O . THR B 1 182 ? -12.078 -26.516 -11.102 1 58.97 182 THR B O 1
ATOM 2918 N N . ASN B 1 183 ? -12.523 -27.453 -13.062 1 64.5 183 ASN B N 1
ATOM 2919 C CA . ASN B 1 183 ? -12.461 -28.875 -12.742 1 64.5 183 ASN B CA 1
ATOM 2920 C C . ASN B 1 183 ? -11.086 -29.281 -12.211 1 64.5 183 ASN B C 1
ATOM 2922 O O . ASN B 1 183 ? -10.969 -30.219 -11.422 1 64.5 183 ASN B O 1
ATOM 2926 N N . ASN B 1 184 ? -10 -28.406 -12.422 1 82.19 184 ASN B N 1
ATOM 2927 C CA . ASN B 1 184 ? -8.703 -28.953 -12.039 1 82.19 184 ASN B CA 1
ATOM 2928 C C . ASN B 1 184 ? -8.062 -28.156 -10.906 1 82.19 184 ASN B C 1
ATOM 2930 O O . ASN B 1 184 ? -6.871 -28.297 -10.625 1 82.19 184 ASN B O 1
ATOM 2934 N N . ILE B 1 185 ? -8.828 -27.25 -10.273 1 83.62 185 ILE B N 1
ATOM 2935 C CA . ILE B 1 185 ? -8.289 -26.469 -9.172 1 83.62 185 ILE B CA 1
ATOM 2936 C C . ILE B 1 185 ? -9.016 -26.812 -7.879 1 83.62 185 ILE B C 1
ATOM 2938 O O . ILE B 1 185 ? -10.242 -26.75 -7.809 1 83.62 185 ILE B O 1
ATOM 2942 N N . GLN B 1 186 ? -8.266 -27.234 -6.922 1 82.56 186 GLN B N 1
ATOM 2943 C CA . GLN B 1 186 ? -8.773 -27.516 -5.586 1 82.56 186 GLN B CA 1
ATOM 2944 C C . GLN B 1 186 ? -8.312 -26.469 -4.586 1 82.56 186 GLN B C 1
ATOM 2946 O O . GLN B 1 186 ? -7.148 -26.062 -4.605 1 82.56 186 GLN B O 1
ATOM 2951 N N . TRP B 1 187 ? -9.258 -26.016 -3.775 1 78.25 187 TRP B N 1
ATOM 2952 C CA . TRP B 1 187 ? -8.93 -25.062 -2.717 1 78.25 187 TRP B CA 1
ATOM 2953 C C . TRP B 1 187 ? -8.688 -25.781 -1.396 1 78.25 187 TRP B C 1
ATOM 2955 O O . TRP B 1 187 ? -9.461 -26.656 -1.008 1 78.25 187 TRP B O 1
ATOM 2965 N N . LEU B 1 188 ? -7.531 -25.609 -0.863 1 70.62 188 LEU B N 1
ATOM 2966 C CA . LEU B 1 188 ? -7.25 -26.141 0.461 1 70.62 188 LEU B CA 1
ATOM 2967 C C . LEU B 1 188 ? -7.082 -25.031 1.483 1 70.62 188 LEU B C 1
ATOM 2969 O O . LEU B 1 188 ? -6.328 -24.078 1.254 1 70.62 188 LEU B O 1
ATOM 2973 N N . CYS B 1 189 ? -8.273 -24.719 2.182 1 58.06 189 CYS B N 1
ATOM 2974 C CA . CYS B 1 189 ? -8.211 -23.672 3.191 1 58.06 189 CYS B CA 1
ATOM 2975 C C . CYS B 1 189 ? -7.207 -24.016 4.281 1 58.06 189 CYS B C 1
ATOM 2977 O O . CYS B 1 189 ? -6.957 -25.203 4.543 1 58.06 189 CYS B O 1
#

pLDDT: mean 91.72, std 12.21, range [46.12, 98.88]

Radius of gyration: 22.24 Å; Cα contacts (8 Å, |Δi|>4): 737; chains: 2; bounding box: 40×80×52 Å

Foldseek 3Di:
DDWDKDKDWDDLVCLVVVLVQVLVVCVVVVHRSVVPPPDDSVNCSCCCPNPHHVKTKMWMFIDDPVVPPDPDDGGRTFWMWIWDWDADPPQGIEIETEDTDGHPVPPPPCVRVVRVVVSVVVCVVVPHPYYDYDDDPPPVVVVVVVVVVVDDDCCVVPVDDDDDDDDPRVVCVVPCVVVCPPVPDDDDD/DDWDKDKDWDDLVCLVVVLVQVLVVCVVVVHRSVVPPPDDSVNQSCCCPNPHHVKTKMWMFIDDPVVPPDPDDGGRTFWMWIWDWDADPPQGIEIETEDTDGHPVPPPPCVRVVRVVVSVVVCVVVPHPYYDYDDDPPPVVVVVVVVVVVDDDCCVVPVDDDDDDDDPRVVCVVPCVVVCPPVPDDDDD